Protein AF-A0A2H1WVT5-F1 (afdb_monomer_lite)

Organism: Spodoptera frugiperda (NCBI:txid7108)

InterPro domains:
  IPR001506 Peptidase M12A [PF01400] (143-194)
  IPR024079 Metallopeptidase, catalytic domain superfamily [G3DSA:3.40.390.10] (31-200)
  IPR035901 GIY-YIG endonuclease superfamily [SSF82771] (13-73)

Radius of gyration: 22.15 Å; chains: 1; bounding box: 51×45×61 Å

Secondary structure (DSSP, 8-state):
-PPPTT---GGGS-EEEEEEBTTS-EEEEEESS-HHHHHHHHHHHHHTT-TTT-HHHHHHHHSGGG--B-TTS-EEEEE--SHHHHHHHHHHHHTTS-B---S-SPPPPGGGHHHHHHHHHHHHHHHHTTS-----------------TTTTSSHHHHHHHHHHHTTPPPGGGSTTGGGT----GGGS-HHHHS-TTT----

Foldseek 3Di:
DDDDPPPDDQQQFWAWWWKDKPVQAIAIDGDLGGNVVVLVQLVVCLVVCPLPSDLSSVCDVPVDDPMDIPSVDIGGPDGDNDDVLRLVVSQLVPVQGRYSDDPPGDHDDCLCVVVSVVVNVVVVVVVPVVDDDDDDDDPDPDPDDDQDPVLRNDPVSVVVVVCVVVVHADPCQDPCNVVPDDDPLVPDDPVQNPDCRPHPDD

pLDDT: mean 72.36, std 19.48, range [29.72, 96.31]

Structure (mmCIF, N/CA/C/O backbone):
data_AF-A0A2H1WVT5-F1
#
_entry.id   AF-A0A2H1WVT5-F1
#
loop_
_atom_site.group_PDB
_atom_site.id
_atom_site.type_symbol
_atom_site.label_atom_id
_atom_site.label_alt_id
_atom_site.label_comp_id
_atom_site.label_asym_id
_atom_site.label_entity_id
_atom_site.label_seq_id
_atom_site.pdbx_PDB_ins_code
_atom_site.Cartn_x
_atom_site.Cartn_y
_atom_site.Cartn_z
_atom_site.occupancy
_atom_site.B_iso_or_equiv
_atom_site.auth_seq_id
_atom_site.auth_comp_id
_atom_site.auth_asym_id
_atom_site.auth_atom_id
_atom_site.pdbx_PDB_model_num
ATOM 1 N N . MET A 1 1 ? -6.386 -33.470 6.553 1.00 48.72 1 MET A N 1
ATOM 2 C CA . MET A 1 1 ? -5.226 -33.236 5.665 1.00 48.72 1 MET A CA 1
ATOM 3 C C . MET A 1 1 ? -4.281 -32.274 6.370 1.00 48.72 1 MET A C 1
ATOM 5 O O . MET A 1 1 ? -4.689 -31.153 6.646 1.00 48.72 1 MET A O 1
ATOM 9 N N . LEU A 1 2 ? -3.081 -32.720 6.746 1.00 45.28 2 LEU A N 1
ATOM 10 C CA . LEU A 1 2 ? -2.049 -31.861 7.341 1.00 45.28 2 LEU A CA 1
ATOM 11 C C . LEU A 1 2 ? -1.265 -31.193 6.203 1.00 45.28 2 LEU A C 1
ATOM 13 O O . LEU A 1 2 ? -0.844 -31.878 5.274 1.00 45.28 2 LEU A O 1
ATOM 17 N N . ARG A 1 3 ? -1.135 -29.862 6.242 1.00 42.38 3 ARG A N 1
ATOM 18 C CA . ARG A 1 3 ? -0.371 -29.091 5.246 1.00 42.38 3 ARG A CA 1
ATOM 19 C C . ARG A 1 3 ? 1.135 -29.310 5.418 1.00 42.38 3 ARG A C 1
ATOM 21 O O . ARG A 1 3 ? 1.587 -29.664 6.506 1.00 42.38 3 ARG A O 1
ATOM 28 N N . SER A 1 4 ? 1.895 -29.114 4.341 1.00 54.12 4 SER A N 1
ATOM 29 C CA . SER A 1 4 ? 3.341 -29.334 4.332 1.00 54.12 4 SER A CA 1
ATOM 30 C C . SER A 1 4 ? 4.043 -28.274 5.193 1.00 54.12 4 SER A C 1
ATOM 32 O O . SER A 1 4 ? 3.738 -27.092 5.047 1.00 54.12 4 SER A O 1
ATOM 34 N N . PRO A 1 5 ? 5.031 -28.626 6.038 1.00 51.06 5 PRO A N 1
ATOM 35 C CA . PRO A 1 5 ? 5.796 -27.666 6.849 1.00 51.06 5 PRO A CA 1
ATOM 36 C C . PRO A 1 5 ? 6.520 -26.557 6.060 1.00 51.06 5 PRO A C 1
ATOM 38 O O . PRO A 1 5 ? 7.028 -25.610 6.652 1.00 51.06 5 PRO A O 1
ATOM 41 N N . LYS A 1 6 ? 6.598 -26.677 4.727 1.00 50.75 6 LYS A N 1
ATOM 42 C CA . LYS A 1 6 ? 7.187 -25.678 3.818 1.00 50.75 6 LYS A CA 1
ATOM 43 C C . LYS A 1 6 ? 6.171 -24.664 3.272 1.00 50.75 6 LYS A C 1
ATOM 45 O O . LYS A 1 6 ? 6.580 -23.719 2.593 1.00 50.75 6 LYS A O 1
ATOM 50 N N . ASP A 1 7 ? 4.882 -24.819 3.572 1.00 50.38 7 ASP A N 1
ATOM 51 C CA . ASP A 1 7 ? 3.839 -23.875 3.167 1.00 50.38 7 ASP A CA 1
ATOM 52 C C . ASP A 1 7 ? 3.923 -22.614 4.038 1.00 50.38 7 ASP A C 1
ATOM 54 O O . ASP A 1 7 ? 3.353 -22.521 5.121 1.00 50.38 7 ASP A O 1
ATOM 58 N N . SER A 1 8 ? 4.688 -21.629 3.569 1.00 55.66 8 SER A N 1
ATOM 59 C CA . SER A 1 8 ? 4.805 -20.327 4.226 1.00 55.66 8 SER A CA 1
ATOM 60 C C . SER A 1 8 ? 3.497 -19.551 4.105 1.00 55.66 8 SER A C 1
ATOM 62 O O . SER A 1 8 ? 3.028 -19.269 2.999 1.00 55.66 8 SER A O 1
ATOM 64 N N . PHE A 1 9 ? 2.937 -19.148 5.243 1.00 67.81 9 PHE A N 1
ATOM 65 C CA . PHE A 1 9 ? 1.727 -18.339 5.279 1.00 67.81 9 PHE A CA 1
ATOM 66 C C . PHE A 1 9 ? 2.007 -16.947 4.685 1.00 67.81 9 PHE A C 1
ATOM 68 O O . PHE A 1 9 ? 2.972 -16.296 5.092 1.00 67.81 9 PHE A O 1
ATOM 75 N N . PRO A 1 10 ? 1.174 -16.434 3.757 1.00 76.06 10 PRO A N 1
ATOM 76 C CA . PRO A 1 10 ? 1.393 -15.126 3.127 1.00 76.06 10 PRO A CA 1
ATOM 77 C C . PRO A 1 10 ? 1.567 -13.970 4.123 1.00 76.06 10 PRO A C 1
ATOM 79 O O . PRO A 1 10 ? 2.298 -13.020 3.855 1.00 76.06 10 PRO A O 1
ATOM 82 N N . LEU A 1 11 ? 0.938 -14.072 5.298 1.00 84.88 11 LEU A N 1
ATOM 83 C CA . LEU A 1 11 ? 1.021 -13.072 6.363 1.00 84.88 11 LEU A CA 1
ATOM 84 C C . LEU A 1 11 ? 2.378 -13.042 7.082 1.00 84.88 11 LEU A C 1
ATOM 86 O O . LEU A 1 11 ? 2.710 -12.035 7.707 1.00 84.88 11 LEU A O 1
ATOM 90 N N . GLU A 1 12 ? 3.176 -14.105 6.980 1.00 90.06 12 GLU A N 1
ATOM 91 C CA . GLU A 1 12 ? 4.498 -14.242 7.607 1.00 90.06 12 GLU A CA 1
ATOM 92 C C . GLU A 1 12 ? 5.633 -13.686 6.736 1.00 90.06 12 GLU A C 1
ATOM 94 O O . GLU A 1 12 ? 6.813 -13.853 7.046 1.00 90.06 12 GLU A O 1
ATOM 99 N N . ARG A 1 13 ? 5.300 -12.997 5.640 1.00 90.06 13 ARG A N 1
ATOM 100 C CA . ARG A 1 13 ? 6.274 -12.396 4.726 1.00 90.06 13 ARG A CA 1
ATOM 101 C C . ARG A 1 13 ? 6.139 -10.870 4.668 1.00 90.06 13 ARG A C 1
ATOM 103 O O . ARG A 1 13 ? 5.058 -10.344 4.938 1.00 90.06 13 ARG A O 1
ATOM 110 N N . PRO A 1 14 ? 7.226 -10.152 4.329 1.00 93.19 14 PRO A N 1
ATOM 111 C CA . PRO A 1 14 ? 7.168 -8.745 3.941 1.00 93.19 14 PRO A CA 1
ATOM 112 C C . PRO A 1 14 ? 6.388 -8.536 2.661 1.00 93.19 14 PRO A C 1
ATOM 114 O O . PRO A 1 14 ? 6.324 -9.434 1.820 1.00 93.19 14 PRO A O 1
ATOM 117 N N . GLY A 1 15 ? 5.818 -7.345 2.499 1.00 93.38 15 GLY A N 1
ATOM 118 C CA . GLY A 1 15 ? 5.019 -7.054 1.322 1.00 93.38 15 GLY A CA 1
ATOM 119 C C . GLY A 1 15 ? 4.030 -5.914 1.472 1.00 93.38 15 GLY A C 1
ATOM 120 O O . GLY A 1 15 ? 4.109 -5.113 2.405 1.00 93.38 15 GLY A O 1
ATOM 121 N N . VAL A 1 16 ? 3.112 -5.874 0.510 1.00 93.50 16 VAL A N 1
ATOM 122 C CA . VAL A 1 16 ? 2.005 -4.922 0.399 1.00 93.50 16 VAL A CA 1
ATOM 123 C C . VAL A 1 16 ? 0.707 -5.649 0.724 1.00 93.50 16 VAL A C 1
ATOM 125 O O . VAL A 1 16 ? 0.467 -6.761 0.244 1.00 93.50 16 VAL A O 1
ATOM 128 N N . TYR A 1 17 ? -0.135 -5.023 1.533 1.00 95.44 17 TYR A N 1
ATOM 129 C CA . TYR A 1 17 ? -1.406 -5.573 1.980 1.00 95.44 17 TYR A CA 1
ATOM 130 C C . TYR A 1 17 ? -2.508 -4.515 1.931 1.00 95.44 17 TYR A C 1
ATOM 132 O O . TYR A 1 17 ? -2.245 -3.314 1.870 1.00 95.44 17 TYR A O 1
ATOM 140 N N . LYS A 1 18 ? -3.749 -4.990 1.957 1.00 95.62 18 LYS A N 1
ATOM 141 C CA . LYS A 1 18 ? -4.973 -4.199 1.902 1.00 95.62 18 LYS A CA 1
ATOM 142 C C . LYS A 1 18 ? -5.875 -4.551 3.072 1.00 95.62 18 LYS A C 1
ATOM 144 O O . LYS A 1 18 ? -6.027 -5.723 3.417 1.00 95.62 18 LYS A O 1
ATOM 149 N N . VAL A 1 19 ? -6.475 -3.527 3.663 1.00 95.69 19 VAL A N 1
ATOM 150 C CA . VAL A 1 19 ? -7.494 -3.650 4.704 1.00 95.69 19 VAL A CA 1
ATOM 151 C C . VAL A 1 19 ? -8.712 -2.858 4.260 1.00 95.69 19 VAL A C 1
ATOM 153 O O . VAL A 1 19 ? -8.614 -1.659 3.998 1.00 95.69 19 VAL A O 1
ATOM 156 N N . ASP A 1 20 ? -9.849 -3.535 4.161 1.00 94.62 20 ASP A N 1
ATOM 157 C CA . ASP A 1 20 ? -11.091 -2.924 3.711 1.00 94.62 20 ASP A CA 1
ATOM 158 C C . ASP A 1 20 ? -11.905 -2.358 4.870 1.00 94.62 20 ASP A C 1
ATOM 160 O O . ASP A 1 20 ? -11.876 -2.848 6.005 1.00 94.62 20 ASP A O 1
ATOM 164 N N . CYS A 1 21 ? -12.635 -1.295 4.549 1.00 92.75 21 CYS A N 1
ATOM 165 C CA . CYS A 1 21 ? -13.608 -0.669 5.416 1.00 92.75 21 CYS A CA 1
ATOM 166 C C . CYS A 1 21 ? -14.995 -0.753 4.771 1.00 92.75 21 CYS A C 1
ATOM 168 O O . CYS A 1 21 ? -15.160 -0.546 3.567 1.00 92.75 21 CYS A O 1
ATOM 170 N N . SER A 1 22 ? -16.011 -0.981 5.596 1.00 92.56 22 SER A N 1
ATOM 171 C CA . SER A 1 22 ? -17.425 -0.983 5.190 1.00 92.56 22 SER A CA 1
ATOM 172 C C . SER A 1 22 ? -17.909 0.329 4.553 1.00 92.56 22 SER A C 1
ATOM 174 O O . SER A 1 22 ? -18.895 0.320 3.824 1.00 92.56 22 SER A O 1
ATOM 176 N N . CYS A 1 23 ? -17.194 1.447 4.729 1.00 90.69 23 CYS A N 1
ATOM 177 C CA . CYS A 1 23 ? -17.492 2.710 4.039 1.00 90.69 23 CYS A CA 1
ATOM 178 C C . CYS A 1 23 ? -17.071 2.730 2.549 1.00 90.69 23 CYS A C 1
ATOM 180 O O . CYS A 1 23 ? -17.176 3.763 1.879 1.00 90.69 23 CYS A O 1
ATOM 182 N N . GLY A 1 24 ? -16.549 1.612 2.031 1.00 90.38 24 GLY A N 1
ATOM 183 C CA . GLY A 1 24 ? -16.088 1.462 0.649 1.00 90.38 24 GLY A CA 1
ATOM 184 C C . GLY A 1 24 ? -14.712 2.074 0.376 1.00 90.38 24 GLY A C 1
ATOM 185 O O . GLY A 1 24 ? -14.299 2.149 -0.781 1.00 90.38 24 GLY A O 1
ATOM 186 N N . LYS A 1 25 ? -14.008 2.539 1.416 1.00 92.69 25 LYS A N 1
ATOM 187 C CA . LYS A 1 25 ? -12.601 2.938 1.326 1.00 92.69 25 LYS A CA 1
ATOM 188 C C . LYS A 1 25 ? -11.691 1.790 1.777 1.00 92.69 25 LYS A C 1
ATOM 190 O O . LYS A 1 25 ? -12.087 0.962 2.593 1.00 92.69 25 LYS A O 1
ATOM 195 N N . SER A 1 26 ? -10.449 1.788 1.311 1.00 94.19 26 SER A N 1
ATOM 196 C CA . SER A 1 26 ? -9.441 0.792 1.688 1.00 94.19 26 SER A CA 1
ATOM 197 C C . SER A 1 26 ? -8.170 1.455 2.213 1.00 94.19 26 SER A C 1
ATOM 199 O O . SER A 1 26 ? -7.792 2.541 1.778 1.00 94.19 26 SER A O 1
ATOM 201 N N . TYR A 1 27 ? -7.483 0.785 3.131 1.00 95.38 27 TYR A N 1
ATOM 202 C CA . TYR A 1 27 ? -6.117 1.116 3.513 1.00 95.38 27 TYR A CA 1
ATOM 203 C C . TYR A 1 27 ? -5.163 0.179 2.793 1.00 95.38 27 TYR A C 1
ATOM 205 O O . TYR A 1 27 ? -5.332 -1.040 2.855 1.00 95.38 27 TYR A O 1
ATOM 213 N N . ILE A 1 28 ? -4.158 0.742 2.133 1.00 95.25 28 ILE A N 1
ATOM 214 C CA . ILE A 1 28 ? -3.104 -0.015 1.456 1.00 95.25 28 ILE A CA 1
ATOM 215 C C . ILE A 1 28 ? -1.795 0.281 2.168 1.00 95.25 28 ILE A C 1
ATOM 217 O O . ILE A 1 28 ? -1.390 1.431 2.228 1.00 95.25 28 ILE A O 1
ATOM 221 N N . GLY A 1 29 ? -1.131 -0.723 2.724 1.00 94.25 29 GLY A N 1
ATOM 222 C CA . GLY A 1 29 ? 0.113 -0.512 3.459 1.00 94.25 29 GLY A CA 1
ATOM 223 C C . GLY A 1 29 ? 1.216 -1.443 2.993 1.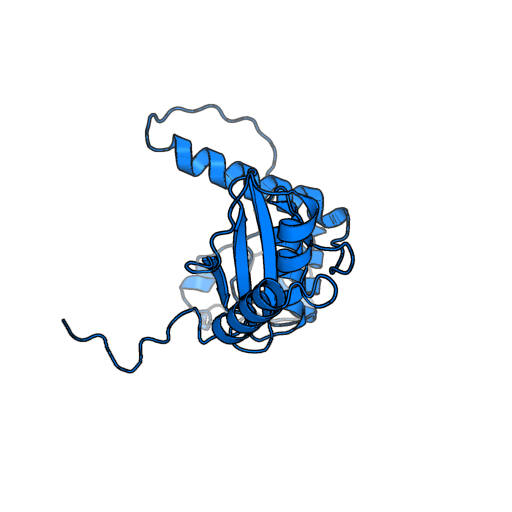00 94.25 29 GLY A C 1
ATOM 224 O O . GLY A 1 29 ? 0.954 -2.569 2.567 1.00 94.25 29 GLY A O 1
ATOM 225 N N . GLN A 1 30 ? 2.463 -1.011 3.149 1.00 94.44 30 GLN A N 1
ATOM 226 C CA . GLN A 1 30 ? 3.627 -1.885 3.045 1.00 94.44 30 GLN A CA 1
ATOM 227 C C . GLN A 1 30 ? 4.324 -2.150 4.381 1.00 94.44 30 GLN A C 1
ATOM 229 O O . GLN A 1 30 ? 4.220 -1.389 5.346 1.00 94.44 30 GLN A O 1
ATOM 234 N N . THR A 1 31 ? 5.062 -3.258 4.446 1.00 94.75 31 THR A N 1
ATOM 235 C CA . THR A 1 31 ? 5.933 -3.578 5.579 1.00 94.75 31 THR A CA 1
ATOM 236 C C . THR A 1 31 ? 7.184 -4.342 5.146 1.00 94.75 31 THR A C 1
ATOM 238 O O . THR A 1 31 ? 7.125 -5.243 4.310 1.00 94.75 31 THR A O 1
ATOM 241 N N . LYS A 1 32 ? 8.328 -3.996 5.758 1.00 93.94 32 LYS A N 1
ATOM 242 C CA . LYS A 1 32 ? 9.597 -4.747 5.665 1.00 93.94 32 LYS A CA 1
ATOM 243 C C . LYS A 1 32 ? 9.627 -5.972 6.595 1.00 93.94 32 LYS A C 1
ATOM 245 O O . LYS A 1 32 ? 10.403 -6.892 6.362 1.00 93.94 32 LYS A O 1
ATOM 250 N N . ARG A 1 33 ? 8.825 -5.967 7.666 1.00 93.69 33 ARG A N 1
ATOM 251 C CA . ARG A 1 33 ? 8.622 -7.124 8.562 1.00 93.69 33 ARG A CA 1
ATOM 252 C C . ARG A 1 33 ? 7.506 -7.995 7.994 1.00 93.69 33 ARG A C 1
ATOM 254 O O . ARG A 1 33 ? 7.186 -7.872 6.827 1.00 93.69 33 ARG A O 1
ATOM 261 N N . THR A 1 34 ? 6.879 -8.846 8.790 1.00 94.81 34 THR A N 1
ATOM 262 C CA . THR A 1 34 ? 5.712 -9.610 8.341 1.00 94.81 34 THR A CA 1
ATOM 263 C C . THR A 1 34 ? 4.456 -8.734 8.289 1.00 94.81 34 THR A C 1
ATOM 265 O O . THR A 1 34 ? 4.309 -7.795 9.084 1.00 94.81 34 THR A O 1
ATOM 268 N N . VAL A 1 35 ? 3.532 -9.040 7.372 1.00 94.44 35 VAL A N 1
ATOM 269 C CA . VAL A 1 35 ? 2.198 -8.411 7.341 1.00 94.44 35 VAL A CA 1
ATOM 270 C C . VAL A 1 35 ? 1.471 -8.644 8.667 1.00 94.44 35 VAL A C 1
ATOM 272 O O . VAL A 1 35 ? 0.942 -7.695 9.238 1.00 94.44 35 VAL A O 1
ATOM 275 N N . ALA A 1 36 ? 1.547 -9.852 9.236 1.00 94.25 36 ALA A N 1
ATOM 276 C CA . ALA A 1 36 ? 0.960 -10.175 10.540 1.00 94.25 36 ALA A CA 1
ATOM 277 C C . ALA A 1 36 ? 1.432 -9.235 11.666 1.00 94.25 36 ALA A C 1
ATOM 279 O O . ALA A 1 36 ? 0.625 -8.749 12.465 1.00 94.25 36 ALA A O 1
ATOM 280 N N . CYS A 1 37 ? 2.737 -8.940 11.717 1.00 94.88 37 CYS A N 1
ATOM 281 C CA . CYS A 1 37 ? 3.303 -8.020 12.702 1.00 94.88 37 CYS A CA 1
ATOM 282 C C . CYS A 1 37 ? 2.731 -6.609 12.524 1.00 94.88 37 CYS A C 1
ATOM 284 O O . CYS A 1 37 ? 2.289 -5.998 13.496 1.00 94.88 37 CYS A O 1
ATOM 286 N N . ARG A 1 38 ? 2.658 -6.118 11.280 1.00 96.12 38 ARG A N 1
ATOM 287 C CA . ARG A 1 38 ? 2.122 -4.783 10.989 1.00 96.12 38 ARG A CA 1
ATOM 288 C C . ARG A 1 38 ? 0.635 -4.666 11.333 1.00 96.12 38 ARG A C 1
ATOM 290 O O . ARG A 1 38 ? 0.216 -3.677 11.924 1.00 96.12 38 ARG A O 1
ATOM 297 N N . ILE A 1 39 ? -0.150 -5.701 11.051 1.00 96.00 39 ILE A N 1
ATOM 298 C CA . ILE A 1 39 ? -1.573 -5.764 11.411 1.00 96.00 39 ILE A CA 1
ATOM 299 C C . ILE A 1 39 ? -1.761 -5.766 12.929 1.00 96.00 39 ILE A C 1
ATOM 301 O O . ILE A 1 39 ? -2.605 -5.039 13.447 1.00 96.00 39 ILE A O 1
ATOM 305 N N . SER A 1 40 ? -0.920 -6.498 13.660 1.00 95.44 40 SER A N 1
ATOM 306 C CA . SER A 1 40 ? -0.938 -6.493 15.128 1.00 95.44 40 SER A CA 1
ATOM 307 C C . SER A 1 40 ? -0.669 -5.100 15.706 1.00 95.44 40 SER A C 1
ATOM 309 O O . SER A 1 40 ? -1.279 -4.713 16.702 1.00 95.44 40 SER A O 1
ATOM 311 N N . GLU A 1 41 ? 0.210 -4.317 15.080 1.00 96.00 41 GLU A N 1
ATOM 312 C CA . GLU A 1 41 ? 0.452 -2.922 15.465 1.00 96.00 41 GLU A CA 1
ATOM 313 C C . GLU A 1 41 ? -0.755 -2.029 15.207 1.00 96.00 41 GLU A C 1
ATOM 315 O O . GLU A 1 41 ? -1.104 -1.235 16.078 1.00 96.00 41 GLU A O 1
ATOM 320 N N . HIS A 1 42 ? -1.423 -2.186 14.062 1.00 95.69 42 HIS A N 1
ATOM 321 C CA . HIS A 1 42 ? -2.669 -1.475 13.787 1.00 95.69 42 HIS A CA 1
ATOM 322 C C . HIS A 1 42 ? -3.745 -1.822 14.818 1.00 95.69 42 HIS A C 1
ATOM 324 O O . HIS A 1 42 ? -4.348 -0.917 15.384 1.00 95.69 42 HIS A O 1
ATOM 330 N N . ILE A 1 43 ? -3.924 -3.105 15.151 1.00 94.69 43 ILE A N 1
ATOM 331 C CA . ILE A 1 43 ? -4.864 -3.543 16.195 1.00 94.69 43 ILE A CA 1
ATOM 332 C C . ILE A 1 43 ? -4.522 -2.900 17.546 1.00 94.69 43 ILE A C 1
ATOM 334 O O . ILE A 1 43 ? -5.415 -2.421 18.239 1.00 94.69 43 ILE A O 1
ATOM 338 N N . ARG A 1 44 ? -3.239 -2.862 17.931 1.00 96.31 44 ARG A N 1
ATOM 339 C CA . ARG A 1 44 ? -2.797 -2.201 19.172 1.00 96.31 44 ARG A CA 1
ATOM 340 C C . ARG A 1 44 ? -3.082 -0.699 19.152 1.00 96.31 44 ARG A C 1
ATOM 342 O O . ARG A 1 44 ? -3.564 -0.174 20.148 1.00 96.31 44 ARG A O 1
ATOM 349 N N . ALA A 1 45 ? -2.818 -0.022 18.035 1.00 95.31 45 ALA A N 1
ATOM 350 C CA . ALA A 1 45 ? -3.105 1.402 17.886 1.00 95.31 45 ALA A CA 1
ATOM 351 C C . ALA A 1 45 ? -4.608 1.691 17.995 1.00 95.31 45 ALA A C 1
ATOM 353 O O . ALA A 1 45 ? -4.991 2.615 18.700 1.00 95.31 45 ALA A O 1
ATOM 354 N N . VAL A 1 46 ? -5.458 0.862 17.378 1.00 93.25 46 VAL A N 1
ATOM 355 C CA . VAL A 1 46 ? -6.922 0.972 17.487 1.00 93.25 46 VAL A CA 1
ATOM 356 C C . VAL A 1 46 ? -7.380 0.767 18.930 1.00 93.25 46 VAL A C 1
ATOM 358 O O . VAL A 1 46 ? -8.119 1.591 19.450 1.00 93.25 46 VAL A O 1
ATOM 361 N N . LYS A 1 47 ? -6.898 -0.280 19.612 1.00 93.56 47 LYS A N 1
ATOM 362 C CA . LYS A 1 47 ? -7.246 -0.547 21.020 1.00 93.56 47 LYS A CA 1
ATOM 363 C C . LYS A 1 47 ? -6.858 0.593 21.963 1.00 93.56 47 LYS A C 1
ATOM 365 O O . LYS A 1 47 ? -7.556 0.833 22.940 1.00 93.56 47 LYS A O 1
ATOM 370 N N . ASN A 1 48 ? -5.757 1.276 21.666 1.00 95.00 48 ASN A N 1
ATOM 371 C CA . ASN A 1 48 ? -5.251 2.387 22.467 1.00 95.00 48 ASN A CA 1
ATOM 372 C C . ASN A 1 48 ? -5.756 3.759 21.988 1.00 95.00 48 ASN A C 1
ATOM 374 O O . ASN A 1 48 ? -5.298 4.770 22.512 1.00 95.00 48 ASN A O 1
ATOM 378 N N . ASN A 1 49 ? -6.643 3.813 20.985 1.00 91.94 49 ASN A N 1
ATOM 379 C CA . ASN A 1 49 ? -7.088 5.050 20.330 1.00 91.94 49 ASN A CA 1
ATOM 380 C C . ASN A 1 49 ? -5.924 5.950 19.855 1.00 91.94 49 ASN A C 1
ATOM 382 O O . ASN A 1 49 ? -6.014 7.176 19.856 1.00 91.94 49 ASN A O 1
ATOM 386 N N . ASP A 1 50 ? -4.810 5.346 19.434 1.00 92.94 50 ASP A N 1
ATOM 387 C CA . ASP A 1 50 ? -3.602 6.049 19.004 1.00 92.94 50 ASP A CA 1
ATOM 388 C C . ASP A 1 50 ? -3.699 6.420 17.516 1.00 92.94 50 ASP A C 1
ATOM 390 O O . ASP A 1 50 ? -3.146 5.757 16.626 1.00 92.94 50 ASP A O 1
ATOM 394 N N . ALA A 1 51 ? -4.431 7.506 17.257 1.00 91.69 51 ALA A N 1
ATOM 395 C CA . ALA A 1 51 ? -4.624 8.066 15.924 1.00 91.69 51 ALA A CA 1
ATOM 396 C C . ALA A 1 51 ? -3.313 8.488 15.260 1.00 91.69 51 ALA A C 1
ATOM 398 O O . ALA A 1 51 ? -3.289 8.594 14.044 1.00 91.69 51 ALA A O 1
ATOM 399 N N . GLN A 1 52 ? -2.229 8.715 16.008 1.00 90.88 52 GLN A N 1
ATOM 400 C CA . GLN A 1 52 ? -0.949 9.176 15.466 1.00 90.88 52 GLN A CA 1
ATOM 401 C C . GLN A 1 52 ? -0.113 8.017 14.919 1.00 90.88 52 GLN A C 1
ATOM 403 O O . GLN A 1 52 ? 0.513 8.150 13.866 1.00 90.88 52 GLN A O 1
ATOM 408 N N . LYS A 1 53 ? -0.184 6.825 15.519 1.00 91.25 53 LYS A N 1
ATOM 409 C CA . LYS A 1 53 ? 0.583 5.653 15.052 1.00 91.25 53 LYS A CA 1
ATOM 410 C C . LYS A 1 53 ? -0.031 4.894 13.878 1.00 91.25 53 LYS A C 1
ATOM 412 O O . LYS A 1 53 ? 0.652 4.079 13.254 1.00 91.25 53 LYS A O 1
ATOM 417 N N . SER A 1 54 ? -1.307 5.119 13.571 1.00 93.50 54 SER A N 1
ATOM 418 C CA . SER A 1 54 ? -1.999 4.349 12.541 1.00 93.50 54 SER A CA 1
ATOM 419 C C . SER A 1 54 ? -3.088 5.145 11.828 1.00 93.50 54 SER A C 1
ATOM 421 O O . SER A 1 54 ? -4.067 5.535 12.454 1.00 93.50 54 SER A O 1
ATOM 423 N N . ALA A 1 55 ? -3.016 5.206 10.494 1.00 94.00 55 ALA A N 1
ATOM 424 C CA . ALA A 1 55 ? -4.107 5.710 9.651 1.00 94.00 55 ALA A CA 1
ATOM 425 C C . ALA A 1 55 ? -5.421 4.931 9.863 1.00 94.00 55 ALA A C 1
ATOM 427 O O . ALA A 1 55 ? -6.495 5.513 9.829 1.00 94.00 55 ALA A O 1
ATOM 428 N N . ILE A 1 56 ? -5.339 3.624 10.160 1.00 94.12 56 ILE A N 1
ATOM 429 C CA . ILE A 1 56 ? -6.515 2.805 10.501 1.00 94.12 56 ILE A CA 1
ATOM 430 C C . ILE A 1 56 ? -7.191 3.289 11.793 1.00 94.12 56 ILE A C 1
ATOM 432 O O . ILE A 1 56 ? -8.390 3.536 11.789 1.00 94.12 56 ILE A O 1
ATOM 436 N N . ALA A 1 57 ? -6.434 3.461 12.883 1.00 93.31 57 ALA A N 1
ATOM 437 C CA . ALA A 1 57 ? -6.953 4.008 14.136 1.00 93.31 57 ALA A CA 1
ATOM 438 C C . ALA A 1 57 ? -7.540 5.412 13.956 1.00 93.31 57 ALA A C 1
ATOM 440 O O . ALA A 1 57 ? -8.643 5.667 14.422 1.00 93.31 57 ALA A O 1
ATOM 441 N N . GLN A 1 58 ? -6.844 6.285 13.226 1.00 93.25 58 GLN A N 1
ATOM 442 C CA . GLN A 1 58 ? -7.349 7.612 12.886 1.00 93.25 58 GLN A CA 1
ATOM 443 C C . GLN A 1 58 ? -8.693 7.541 12.146 1.00 93.25 58 GLN A C 1
ATOM 445 O O . GLN A 1 58 ? -9.647 8.190 12.559 1.00 93.25 58 GLN A O 1
ATOM 450 N N . HIS A 1 59 ? -8.796 6.703 11.110 1.00 92.81 59 HIS A N 1
ATOM 451 C CA . HIS A 1 59 ? -10.022 6.564 10.326 1.00 92.81 59 HIS A CA 1
ATOM 452 C C . HIS A 1 59 ? -11.221 6.118 11.174 1.00 92.81 59 HIS A C 1
ATOM 454 O O . HIS A 1 59 ? -12.295 6.702 11.046 1.00 92.81 59 HIS A O 1
ATOM 460 N N . ILE A 1 60 ? -11.027 5.136 12.064 1.00 90.62 60 ILE A N 1
ATOM 461 C CA . ILE A 1 60 ? -12.078 4.662 12.981 1.00 90.62 60 ILE A CA 1
ATOM 462 C C . ILE A 1 60 ? -12.548 5.794 13.901 1.00 90.62 60 ILE A C 1
ATOM 464 O O . ILE A 1 60 ? -13.748 5.961 14.107 1.00 90.62 60 ILE A O 1
ATOM 468 N N . LEU A 1 61 ? -11.610 6.572 14.446 1.00 89.81 61 LEU A N 1
ATOM 469 C CA . LEU A 1 61 ? -11.917 7.659 15.376 1.00 89.81 61 LEU A CA 1
ATOM 470 C C . LEU A 1 61 ? -12.646 8.825 14.691 1.00 89.81 61 LEU A C 1
ATOM 472 O O . LEU A 1 61 ? -13.543 9.412 15.287 1.00 89.81 61 LEU A O 1
ATOM 476 N N . GLU A 1 62 ? -12.289 9.146 13.447 1.00 87.75 62 GLU A N 1
ATOM 477 C CA . GLU A 1 62 ? -12.864 10.274 12.702 1.00 87.75 62 GLU A CA 1
ATOM 478 C C . GLU A 1 62 ? -14.238 9.970 12.096 1.00 87.75 62 GLU A C 1
ATOM 480 O O . GLU A 1 62 ? -15.110 10.836 12.081 1.00 87.75 62 GLU A O 1
ATOM 485 N N . ALA A 1 63 ? -14.456 8.761 11.573 1.00 78.12 63 ALA A N 1
ATOM 486 C CA . ALA A 1 63 ? -15.672 8.450 10.819 1.00 78.12 63 ALA A CA 1
ATOM 487 C C . ALA A 1 63 ? -16.840 7.910 11.681 1.00 78.12 63 ALA A C 1
ATOM 489 O O . ALA A 1 63 ? -17.895 7.566 11.143 1.00 78.12 63 ALA A O 1
ATOM 490 N N . GLY A 1 64 ? -16.690 7.896 13.012 1.00 70.69 64 GLY A N 1
ATOM 491 C CA . GLY A 1 64 ? -17.768 7.636 13.973 1.00 70.69 64 GLY A CA 1
ATOM 492 C C . GLY A 1 64 ? -18.305 6.196 13.985 1.00 70.69 64 GLY A C 1
ATOM 493 O O . GLY A 1 64 ? -17.751 5.287 13.373 1.00 70.69 64 GLY A O 1
ATOM 494 N N . SER A 1 65 ? -19.418 5.982 14.695 1.00 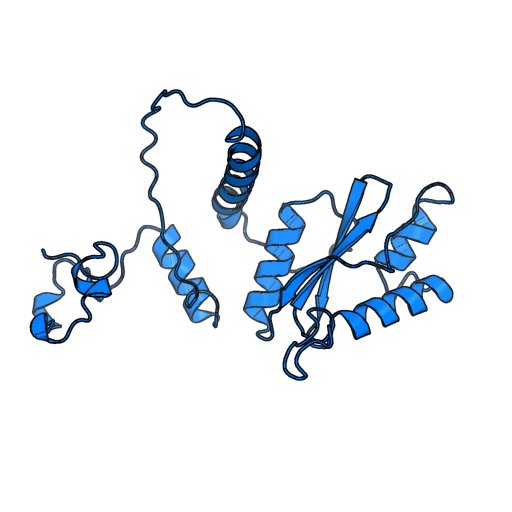67.75 65 SER A N 1
ATOM 495 C CA . SER A 1 65 ? -19.944 4.661 15.094 1.00 67.75 65 SER A CA 1
ATOM 496 C C . SER A 1 65 ? -20.484 3.769 13.968 1.00 67.75 65 SER A C 1
ATOM 498 O O . SER A 1 65 ? -20.931 2.661 14.254 1.00 67.75 65 SER A O 1
ATOM 500 N N . ASN A 1 66 ? -20.503 4.231 12.714 1.00 70.06 66 ASN A N 1
ATOM 501 C CA . ASN A 1 66 ? -21.308 3.603 11.660 1.00 70.06 66 ASN A CA 1
ATOM 502 C C . ASN A 1 66 ? -20.506 2.843 10.592 1.00 70.06 66 ASN A C 1
ATOM 504 O O . ASN A 1 66 ? -21.031 2.567 9.515 1.00 70.06 66 ASN A O 1
ATOM 508 N N . HIS A 1 67 ? -19.238 2.514 10.856 1.00 83.00 67 HIS A N 1
ATOM 509 C CA . HIS A 1 67 ? -18.453 1.664 9.963 1.00 83.00 67 HIS A CA 1
ATOM 510 C C . HIS A 1 67 ? -17.450 0.793 10.739 1.00 83.00 67 HIS A C 1
ATOM 512 O O . HIS A 1 67 ? -16.871 1.209 11.739 1.00 83.00 67 HIS A O 1
ATOM 518 N N . TRP A 1 68 ? -17.246 -0.437 10.267 1.00 85.00 68 TRP A N 1
ATOM 519 C CA . TRP A 1 68 ? -16.249 -1.388 10.765 1.00 85.00 68 TRP A CA 1
ATOM 520 C C . TRP A 1 68 ? -15.150 -1.639 9.725 1.00 85.00 68 TRP A C 1
ATOM 522 O O . TRP A 1 68 ? -15.374 -1.506 8.515 1.00 85.00 68 TRP A O 1
ATOM 532 N N . ILE A 1 69 ? -13.967 -2.019 10.218 1.00 90.25 69 ILE A N 1
ATOM 533 C CA . ILE A 1 69 ? -12.773 -2.351 9.430 1.00 90.25 69 ILE A CA 1
ATOM 534 C C . ILE A 1 69 ? -12.417 -3.827 9.640 1.00 90.25 69 ILE A C 1
ATOM 536 O O . ILE A 1 69 ? -12.362 -4.309 10.774 1.00 90.25 69 ILE A O 1
ATOM 540 N N . GLU A 1 70 ? -12.116 -4.545 8.559 1.00 86.50 70 GLU A N 1
ATOM 541 C CA . GLU A 1 70 ? -11.825 -5.986 8.575 1.00 86.50 70 GLU A CA 1
ATOM 542 C C . GLU A 1 70 ? -10.363 -6.304 8.947 1.00 86.50 70 GLU A C 1
ATOM 544 O O . GLU A 1 70 ? -9.610 -6.923 8.198 1.00 86.50 70 GLU A O 1
ATOM 549 N N . LEU A 1 71 ? -9.935 -5.904 10.150 1.00 88.25 71 LEU A N 1
ATOM 550 C CA . LEU A 1 71 ? -8.561 -6.137 10.632 1.00 88.25 71 LEU A CA 1
ATOM 551 C C . LEU A 1 71 ? -8.195 -7.619 10.830 1.00 88.25 71 LEU A C 1
ATOM 553 O O . LEU A 1 71 ? -7.013 -7.951 10.901 1.00 88.25 71 LEU A O 1
ATOM 557 N N . HIS A 1 72 ? -9.189 -8.500 10.947 1.00 83.56 72 HIS A N 1
ATOM 558 C CA . HIS A 1 72 ? -8.988 -9.932 11.176 1.00 83.56 72 HIS A CA 1
ATOM 559 C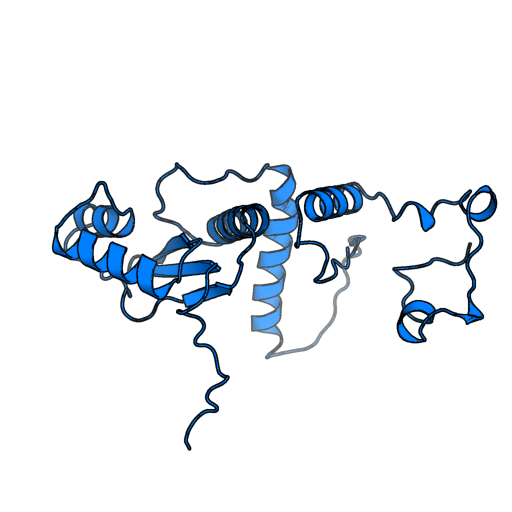 C . HIS A 1 72 ? -8.684 -10.712 9.889 1.00 83.56 72 HIS A C 1
ATOM 561 O O . HIS A 1 72 ? -8.187 -11.833 9.974 1.00 83.56 72 HIS A O 1
ATOM 567 N N . ASN A 1 73 ? -8.949 -10.131 8.714 1.00 86.38 73 ASN A N 1
ATOM 568 C CA . ASN A 1 73 ? -8.714 -10.780 7.426 1.00 86.38 73 ASN A CA 1
ATOM 569 C C . ASN A 1 73 ? -8.068 -9.823 6.402 1.00 86.38 73 ASN A C 1
ATOM 571 O O . ASN A 1 73 ? -8.683 -9.463 5.397 1.00 86.38 73 ASN A O 1
ATOM 575 N N . PRO A 1 74 ? -6.823 -9.380 6.647 1.00 91.44 74 PRO A N 1
ATOM 576 C CA . PRO A 1 74 ? -6.104 -8.528 5.709 1.00 91.44 74 PRO A CA 1
ATOM 577 C C . PRO A 1 74 ? -5.783 -9.283 4.412 1.00 91.44 74 PRO A C 1
ATOM 579 O O . PRO A 1 74 ? -5.317 -10.423 4.426 1.00 91.44 74 PRO A O 1
ATOM 582 N N . GLN A 1 75 ? -5.956 -8.612 3.276 1.00 93.06 75 GLN A N 1
ATOM 583 C CA . GLN A 1 75 ? -5.625 -9.160 1.962 1.00 93.06 75 GLN A CA 1
ATOM 584 C C . GLN A 1 75 ? -4.147 -8.903 1.658 1.00 93.06 75 GLN A C 1
ATOM 586 O O . GLN A 1 75 ? -3.717 -7.754 1.557 1.00 93.06 75 GLN A O 1
ATOM 591 N N . VAL A 1 76 ? -3.348 -9.957 1.482 1.00 92.75 76 VAL A N 1
ATOM 592 C CA . VAL A 1 76 ? -1.960 -9.818 1.011 1.00 92.75 76 VAL A CA 1
ATOM 593 C C . VAL A 1 76 ? -1.980 -9.603 -0.501 1.00 92.75 76 VAL A C 1
ATOM 595 O O . VAL A 1 76 ? -2.342 -10.508 -1.246 1.00 92.75 76 VAL A O 1
ATOM 598 N N . ILE A 1 77 ? -1.590 -8.409 -0.956 1.00 90.00 77 ILE A N 1
ATOM 599 C CA . ILE A 1 77 ? -1.560 -8.070 -2.387 1.00 90.00 77 ILE A CA 1
ATOM 600 C C . ILE A 1 77 ? -0.301 -8.631 -3.052 1.00 90.00 77 ILE A C 1
ATOM 602 O O . ILE A 1 77 ? -0.340 -9.120 -4.180 1.00 90.00 77 ILE A O 1
ATOM 606 N N . SER A 1 78 ? 0.841 -8.519 -2.375 1.00 86.25 78 SER A N 1
ATOM 607 C CA . SER A 1 78 ? 2.118 -9.022 -2.877 1.00 86.25 78 SER A CA 1
ATOM 608 C C . SER A 1 78 ? 3.073 -9.256 -1.725 1.00 86.25 78 SER A C 1
ATOM 610 O O . SER A 1 78 ? 3.207 -8.390 -0.863 1.00 86.25 78 SER A O 1
ATOM 612 N N . THR A 1 79 ? 3.790 -10.374 -1.737 1.00 88.44 79 THR A N 1
ATOM 613 C CA . THR A 1 79 ? 4.956 -10.556 -0.869 1.00 88.44 79 THR A CA 1
ATOM 614 C C . THR A 1 79 ? 6.176 -9.957 -1.564 1.00 88.44 79 THR A C 1
ATOM 616 O O . THR A 1 79 ? 6.510 -10.400 -2.656 1.00 88.44 79 THR A O 1
ATOM 619 N N . GLU A 1 80 ? 6.819 -8.955 -0.964 1.00 84.00 80 GLU A N 1
ATOM 620 C CA . GLU A 1 80 ? 7.944 -8.223 -1.562 1.00 84.00 80 GLU A CA 1
ATOM 621 C C . GLU A 1 80 ? 8.961 -7.813 -0.489 1.00 84.00 80 GLU A C 1
ATOM 623 O O . GLU A 1 80 ? 8.647 -7.078 0.454 1.00 84.00 80 GLU A O 1
ATOM 628 N N . ARG A 1 81 ? 10.203 -8.280 -0.624 1.00 84.62 81 ARG A N 1
ATOM 629 C CA . ARG A 1 81 ? 11.279 -8.030 0.347 1.00 84.62 81 ARG A CA 1
ATOM 630 C C . ARG A 1 81 ? 12.102 -6.802 -0.024 1.00 84.62 81 ARG A C 1
ATOM 632 O O . ARG A 1 81 ? 12.568 -6.096 0.878 1.00 84.62 81 ARG A O 1
ATOM 639 N N . HIS A 1 82 ? 12.219 -6.492 -1.309 1.00 79.19 82 HIS A N 1
ATOM 640 C CA . HIS A 1 82 ? 13.011 -5.374 -1.797 1.00 79.19 82 HIS A CA 1
ATOM 641 C C . HIS A 1 82 ? 12.285 -4.047 -1.559 1.00 79.19 82 HIS A C 1
ATOM 643 O O . HIS A 1 82 ? 11.072 -3.933 -1.707 1.00 79.19 82 HIS A O 1
ATOM 649 N N . TYR A 1 83 ? 13.028 -3.033 -1.111 1.00 79.75 83 TYR A N 1
ATOM 650 C CA . TYR A 1 83 ? 12.445 -1.774 -0.637 1.00 79.75 83 TYR A CA 1
ATOM 651 C C . TYR A 1 83 ? 11.744 -0.987 -1.746 1.00 79.75 83 TYR A C 1
ATOM 653 O O . TYR A 1 83 ? 10.569 -0.658 -1.606 1.00 79.75 83 TYR A O 1
ATOM 661 N N . ILE A 1 84 ? 12.447 -0.724 -2.848 1.00 79.50 84 ILE A N 1
ATOM 662 C CA . ILE A 1 84 ? 11.920 0.088 -3.947 1.00 79.50 84 ILE A CA 1
ATOM 663 C C . ILE A 1 84 ? 10.741 -0.592 -4.653 1.00 79.50 84 ILE A C 1
ATOM 665 O O . ILE A 1 84 ? 9.702 0.057 -4.777 1.00 79.50 84 ILE A O 1
ATOM 669 N N . PRO A 1 85 ? 10.816 -1.880 -5.043 1.00 78.38 85 PRO A N 1
ATOM 670 C CA . PRO A 1 85 ? 9.676 -2.552 -5.664 1.00 78.38 85 PRO A CA 1
ATOM 671 C C . PRO A 1 85 ? 8.442 -2.537 -4.763 1.00 78.38 85 PRO A C 1
ATOM 673 O O . PRO A 1 85 ? 7.331 -2.297 -5.232 1.00 78.38 85 PRO A O 1
ATOM 676 N N . ARG A 1 86 ? 8.631 -2.691 -3.444 1.00 86.19 86 ARG A N 1
ATOM 677 C CA . ARG A 1 86 ? 7.541 -2.614 -2.468 1.00 86.19 86 ARG A CA 1
ATOM 678 C C . ARG A 1 86 ? 6.901 -1.225 -2.400 1.00 86.19 86 ARG A C 1
ATOM 680 O O . ARG A 1 86 ? 5.677 -1.156 -2.347 1.00 86.19 86 ARG A O 1
ATOM 687 N N . LEU A 1 87 ? 7.694 -0.148 -2.428 1.00 83.88 87 LEU A N 1
ATOM 688 C CA . LEU A 1 87 ? 7.181 1.230 -2.468 1.00 83.88 87 LEU A CA 1
ATOM 689 C C . LEU A 1 87 ? 6.383 1.505 -3.744 1.00 83.88 87 LEU A C 1
ATOM 691 O O . LEU A 1 87 ? 5.270 2.019 -3.684 1.00 83.88 87 LEU A O 1
ATOM 695 N N . VAL A 1 88 ? 6.938 1.134 -4.901 1.00 79.75 88 VAL A N 1
ATOM 696 C CA . VAL A 1 88 ? 6.273 1.332 -6.196 1.00 79.75 88 VAL A CA 1
ATOM 697 C C . VAL A 1 88 ? 4.974 0.528 -6.248 1.00 79.75 88 VAL A C 1
ATOM 699 O O . VAL A 1 88 ? 3.941 1.052 -6.655 1.00 79.75 88 VAL A O 1
ATOM 702 N N . ARG A 1 89 ? 4.990 -0.725 -5.777 1.00 84.06 89 ARG A N 1
ATOM 703 C CA . ARG A 1 89 ? 3.805 -1.589 -5.712 1.00 84.06 89 ARG A CA 1
ATOM 704 C C . ARG A 1 89 ? 2.724 -1.007 -4.804 1.00 84.06 89 ARG A C 1
ATOM 706 O O . ARG A 1 89 ? 1.570 -0.987 -5.211 1.00 84.06 89 ARG A O 1
ATOM 713 N N . GLU A 1 90 ? 3.075 -0.528 -3.612 1.00 89.56 90 GLU A N 1
ATOM 714 C CA . GLU A 1 90 ? 2.134 0.147 -2.708 1.00 89.56 90 GLU A CA 1
ATOM 715 C C . GLU A 1 90 ? 1.495 1.357 -3.389 1.00 89.56 90 GLU A C 1
ATOM 717 O O . GLU A 1 90 ? 0.270 1.465 -3.419 1.00 89.56 90 GLU A O 1
ATOM 722 N N . ALA A 1 91 ? 2.307 2.217 -4.004 1.00 86.62 91 ALA A N 1
ATOM 723 C CA . ALA A 1 91 ? 1.816 3.409 -4.677 1.00 86.62 91 ALA A CA 1
ATOM 724 C C . ALA A 1 91 ? 0.899 3.066 -5.864 1.00 86.62 91 ALA A C 1
ATOM 726 O O . ALA A 1 91 ? -0.160 3.671 -6.019 1.00 86.62 91 ALA A O 1
ATOM 727 N N . ILE A 1 92 ? 1.238 2.040 -6.656 1.00 82.38 92 ILE A N 1
ATOM 728 C CA . ILE A 1 92 ? 0.376 1.548 -7.741 1.00 82.38 92 ILE A CA 1
ATOM 729 C C . ILE A 1 92 ? -0.951 1.043 -7.174 1.00 82.38 92 ILE A C 1
ATOM 731 O O . ILE A 1 92 ? -2.005 1.341 -7.726 1.00 82.38 92 ILE A O 1
ATOM 735 N N . GLU A 1 93 ? -0.940 0.284 -6.082 1.00 86.88 93 GLU A N 1
ATOM 736 C CA . GLU A 1 93 ? -2.173 -0.228 -5.481 1.00 86.88 93 GLU A CA 1
ATOM 737 C C . GLU A 1 93 ? -3.030 0.892 -4.884 1.00 86.88 93 GLU A C 1
ATOM 739 O O . GLU A 1 93 ? -4.243 0.873 -5.068 1.00 86.88 93 GLU A O 1
ATOM 744 N N . ILE A 1 94 ? -2.426 1.917 -4.278 1.00 89.56 94 ILE A N 1
ATOM 745 C CA . ILE A 1 94 ? -3.136 3.110 -3.795 1.00 89.56 94 ILE A CA 1
ATOM 746 C C . ILE A 1 94 ? -3.947 3.772 -4.920 1.00 89.56 94 ILE A C 1
ATOM 748 O O . ILE A 1 94 ? -5.103 4.125 -4.701 1.00 89.56 94 ILE A O 1
ATOM 752 N N . THR A 1 95 ? -3.401 3.869 -6.138 1.00 83.56 95 THR A N 1
ATOM 753 C CA . THR A 1 95 ? -4.122 4.481 -7.277 1.00 83.56 95 THR A CA 1
ATOM 754 C C . THR A 1 95 ? -5.353 3.698 -7.744 1.00 83.56 95 THR A C 1
ATOM 756 O O . THR A 1 95 ? -6.181 4.238 -8.476 1.00 83.56 95 THR A O 1
ATOM 759 N N . LYS A 1 96 ? -5.494 2.427 -7.349 1.00 83.19 96 LYS A N 1
ATOM 760 C CA . LYS A 1 96 ? -6.582 1.547 -7.807 1.00 83.19 96 LYS A CA 1
ATOM 761 C C . LYS A 1 96 ? -7.831 1.615 -6.935 1.00 83.19 96 LYS A C 1
ATOM 763 O O . LYS A 1 96 ? -8.877 1.128 -7.361 1.00 83.19 96 LYS A O 1
ATOM 768 N N . TYR A 1 97 ? -7.740 2.164 -5.725 1.00 88.25 97 TYR A N 1
ATOM 769 C CA . TYR A 1 97 ? -8.829 2.141 -4.749 1.00 88.25 97 TYR A CA 1
ATOM 770 C C . TYR A 1 97 ? -9.151 3.542 -4.238 1.00 88.25 97 TYR A C 1
ATOM 772 O O . TYR A 1 97 ? -8.324 4.449 -4.248 1.00 88.25 97 TYR A O 1
ATOM 780 N N . LYS A 1 98 ? -10.365 3.705 -3.712 1.00 91.25 98 LYS A N 1
ATOM 781 C CA . LYS A 1 98 ? -10.691 4.850 -2.865 1.00 91.25 98 LYS A CA 1
ATOM 782 C C . LYS A 1 98 ? -9.995 4.639 -1.520 1.00 91.25 98 LYS A C 1
ATOM 784 O O . LYS A 1 98 ? -10.369 3.732 -0.783 1.00 91.25 98 LYS A O 1
ATOM 789 N N . ILE A 1 99 ? -8.978 5.435 -1.208 1.00 92.94 99 ILE A N 1
ATOM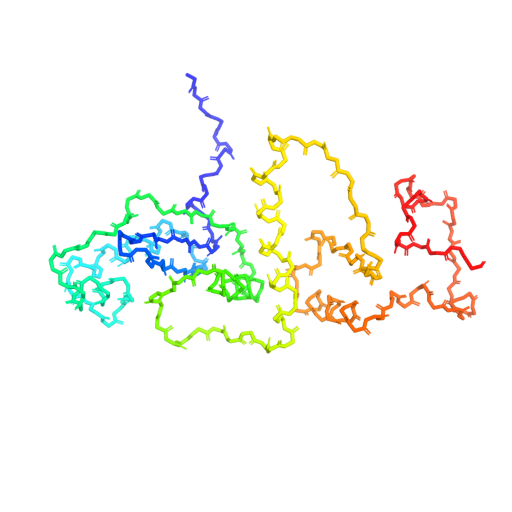 790 C CA . ILE A 1 99 ? -8.139 5.210 -0.023 1.00 92.94 99 ILE A CA 1
ATOM 791 C C . ILE A 1 99 ? -8.491 6.103 1.173 1.00 92.94 99 ILE A C 1
ATOM 793 O O . ILE A 1 99 ? -9.166 7.124 1.036 1.00 92.94 99 ILE A O 1
ATOM 797 N N . PHE A 1 100 ? -8.022 5.701 2.356 1.00 92.56 100 PHE A N 1
ATOM 798 C CA . PHE A 1 100 ? -7.970 6.530 3.573 1.00 92.56 100 PHE A CA 1
ATOM 799 C C . PHE A 1 100 ? -6.569 6.551 4.211 1.00 92.56 100 PHE A C 1
ATOM 801 O O . PHE A 1 100 ? -6.407 6.801 5.405 1.00 92.56 100 PHE A O 1
ATOM 808 N N . ASN A 1 101 ? -5.537 6.257 3.418 1.00 91.81 101 ASN A N 1
ATOM 809 C CA . ASN A 1 101 ? -4.150 6.459 3.818 1.00 91.81 101 ASN A CA 1
ATOM 810 C C . ASN A 1 101 ? -3.882 7.934 4.153 1.00 91.81 101 ASN A C 1
ATOM 812 O O . ASN A 1 101 ? -4.533 8.825 3.613 1.00 91.81 101 ASN A O 1
ATOM 816 N N . ARG A 1 102 ? -2.868 8.183 4.987 1.00 87.19 102 ARG A N 1
ATOM 817 C CA . ARG A 1 102 ? -2.282 9.524 5.121 1.00 87.19 102 ARG A CA 1
ATOM 818 C C . ARG A 1 102 ? -1.473 9.873 3.872 1.00 87.19 102 ARG A C 1
ATOM 820 O O . ARG A 1 102 ? -0.994 8.966 3.191 1.00 87.19 102 ARG A O 1
ATOM 827 N N . GLU A 1 103 ? -1.287 11.165 3.609 1.00 67.94 103 GLU A N 1
ATOM 828 C CA . GLU A 1 103 ? -0.606 11.663 2.401 1.00 67.94 103 GLU A CA 1
ATOM 829 C C . GLU A 1 103 ? 0.924 11.453 2.380 1.00 67.94 103 GLU A C 1
ATOM 831 O O . GLU A 1 103 ? 1.582 11.810 1.409 1.00 67.94 103 GLU A O 1
ATOM 836 N N . ASP A 1 104 ? 1.499 10.789 3.384 1.00 60.50 104 ASP A N 1
ATOM 837 C CA . ASP A 1 104 ? 2.952 10.597 3.541 1.00 60.50 104 ASP A CA 1
ATOM 838 C C . ASP A 1 104 ? 3.553 9.483 2.643 1.00 60.50 104 ASP A C 1
ATOM 840 O O . ASP A 1 104 ? 4.645 8.973 2.902 1.00 60.50 104 ASP A O 1
ATOM 844 N N . GLY A 1 105 ? 2.820 9.030 1.621 1.00 69.94 105 GLY A N 1
ATOM 845 C CA . GLY A 1 105 ? 3.200 7.905 0.760 1.00 69.94 105 GLY A CA 1
ATOM 846 C C . GLY A 1 105 ? 4.121 8.279 -0.407 1.00 69.94 105 GLY A C 1
ATOM 847 O O . GLY A 1 105 ? 4.237 9.439 -0.800 1.00 69.94 105 GLY A O 1
ATOM 848 N N . PHE A 1 106 ? 4.751 7.271 -1.020 1.00 77.56 106 PHE A N 1
ATOM 849 C CA . PHE A 1 106 ? 5.492 7.462 -2.270 1.00 77.56 106 PHE A CA 1
ATOM 850 C C . PHE A 1 106 ? 4.538 7.891 -3.393 1.00 77.56 106 PHE A C 1
ATOM 852 O O . PHE A 1 106 ? 3.570 7.192 -3.696 1.00 77.56 106 PHE A O 1
ATOM 859 N N . GLN A 1 107 ? 4.819 9.029 -4.027 1.00 76.06 107 GLN A N 1
ATOM 860 C CA . GLN A 1 107 ? 3.991 9.561 -5.105 1.00 76.06 107 GLN A CA 1
ATOM 861 C C . GLN A 1 107 ? 4.496 9.065 -6.460 1.00 76.06 107 GLN A C 1
ATOM 863 O O . GLN A 1 107 ? 5.631 9.331 -6.858 1.00 76.06 107 GLN A O 1
ATOM 868 N N . LEU A 1 108 ? 3.638 8.356 -7.194 1.00 70.69 108 LEU A N 1
ATOM 869 C CA . LEU A 1 108 ? 3.932 7.999 -8.578 1.00 70.69 108 LEU A CA 1
ATOM 870 C C . LEU A 1 108 ? 3.914 9.250 -9.456 1.00 70.69 108 LEU A C 1
ATOM 872 O O . LEU A 1 108 ? 2.998 10.069 -9.383 1.00 70.69 108 LEU A O 1
ATOM 876 N N . SER A 1 109 ? 4.901 9.362 -10.345 1.00 71.31 109 SER A N 1
ATOM 877 C CA . SER A 1 109 ? 4.865 10.353 -11.423 1.00 71.31 109 SER A CA 1
ATOM 878 C C . SER A 1 109 ? 3.607 10.169 -12.278 1.00 71.31 109 SER A C 1
ATOM 880 O O . SER A 1 109 ? 3.192 9.042 -12.552 1.00 71.31 109 SER A O 1
ATOM 882 N N . ARG A 1 110 ? 3.042 11.271 -12.788 1.00 68.75 110 ARG A N 1
ATOM 883 C CA . ARG A 1 110 ? 1.886 11.239 -13.705 1.00 68.75 110 ARG A CA 1
ATOM 884 C C . ARG A 1 110 ? 2.152 10.419 -14.971 1.00 68.75 110 ARG A C 1
ATOM 886 O O . ARG A 1 110 ? 1.202 9.956 -15.595 1.00 68.75 110 ARG A O 1
ATOM 893 N N . ALA A 1 111 ? 3.422 10.199 -15.323 1.00 64.19 111 ALA A N 1
ATOM 894 C CA . ALA A 1 111 ? 3.829 9.317 -16.416 1.00 64.19 111 ALA A CA 1
ATOM 895 C C . ALA A 1 111 ? 3.315 7.872 -16.253 1.00 64.19 111 ALA A C 1
ATOM 897 O O . ALA A 1 111 ? 3.154 7.166 -17.243 1.00 64.19 111 ALA A O 1
ATOM 898 N N . TRP A 1 112 ? 3.001 7.438 -15.027 1.00 64.06 112 TRP A N 1
ATOM 899 C CA . TRP A 1 112 ? 2.417 6.122 -14.757 1.00 64.06 112 TRP A CA 1
ATOM 900 C C . TRP A 1 112 ? 0.911 6.043 -15.029 1.00 64.06 112 TRP A C 1
ATOM 902 O O . TRP A 1 112 ? 0.378 4.936 -15.110 1.00 64.06 112 TRP A O 1
ATOM 912 N N . ASN A 1 113 ? 0.211 7.173 -15.190 1.00 69.12 113 ASN A N 1
ATOM 913 C CA . ASN A 1 113 ? -1.248 7.192 -15.342 1.00 69.12 113 ASN A CA 1
ATOM 914 C C . ASN A 1 113 ? -1.749 6.297 -16.493 1.00 69.12 113 ASN A C 1
ATOM 916 O O . ASN A 1 113 ? -2.663 5.509 -16.241 1.00 69.12 113 ASN A O 1
ATOM 920 N N . PRO A 1 114 ? -1.156 6.325 -17.708 1.00 61.62 114 PRO A N 1
ATOM 921 C CA . PRO A 1 114 ? -1.594 5.450 -18.798 1.00 61.62 114 PRO A CA 1
ATOM 922 C C . PRO A 1 114 ? -1.439 3.962 -18.451 1.00 61.62 114 PRO A C 1
ATOM 924 O O . PRO A 1 114 ? -2.347 3.165 -18.679 1.00 61.62 114 PRO A O 1
ATOM 927 N N . VAL A 1 115 ? -0.320 3.584 -17.822 1.00 59.84 115 VAL A N 1
ATOM 928 C CA . VAL A 1 115 ? -0.028 2.195 -17.424 1.00 59.84 115 VAL A CA 1
ATOM 929 C C . VAL A 1 115 ? -1.012 1.705 -16.358 1.00 59.84 115 VAL A C 1
ATOM 931 O O . VAL A 1 115 ? -1.528 0.587 -16.438 1.00 59.84 115 VAL A O 1
ATOM 934 N N . VAL A 1 116 ? -1.314 2.549 -15.370 1.00 63.81 116 VAL A N 1
ATOM 935 C CA . VAL A 1 116 ? -2.277 2.239 -14.304 1.00 63.81 116 VAL A CA 1
ATOM 936 C C . VAL A 1 116 ? -3.690 2.074 -14.874 1.00 63.81 116 VAL A C 1
ATOM 938 O O . VAL A 1 116 ? -4.380 1.114 -14.525 1.00 63.81 116 VAL A O 1
ATOM 941 N N . GLN A 1 117 ? -4.110 2.957 -15.786 1.00 65.69 117 GLN A N 1
ATOM 942 C CA . GLN A 1 117 ? -5.423 2.893 -16.437 1.00 65.69 117 GLN A CA 1
ATOM 943 C C . GLN A 1 117 ? -5.604 1.603 -17.250 1.00 65.69 117 GLN A C 1
ATOM 945 O O . GLN A 1 117 ? -6.640 0.947 -17.131 1.00 65.69 117 GLN A O 1
ATOM 950 N N . LEU A 1 118 ? -4.574 1.174 -17.988 1.00 61.34 118 LEU A N 1
ATOM 951 C CA . LEU A 1 118 ? -4.580 -0.091 -18.736 1.00 61.34 118 LEU A CA 1
ATOM 952 C C . LEU A 1 118 ? -4.701 -1.329 -17.831 1.00 61.34 118 LEU A C 1
ATOM 954 O O . LEU A 1 118 ? -5.299 -2.337 -18.209 1.00 61.34 118 LEU A O 1
ATOM 958 N N . CYS A 1 119 ? -4.156 -1.275 -16.614 1.00 55.16 119 CYS A N 1
ATOM 959 C CA . CYS A 1 119 ? -4.293 -2.373 -15.655 1.00 55.16 119 CYS A CA 1
ATOM 960 C C . CYS A 1 119 ? -5.721 -2.495 -15.097 1.00 55.16 119 CYS A C 1
ATOM 962 O O . CYS A 1 119 ? -6.135 -3.591 -14.712 1.00 55.16 119 CYS A O 1
ATOM 964 N N . ASN A 1 120 ? -6.471 -1.391 -15.048 1.00 55.25 120 ASN A N 1
ATOM 965 C CA . ASN A 1 120 ? -7.843 -1.376 -14.542 1.00 55.25 120 ASN A CA 1
ATOM 966 C C . ASN A 1 120 ? -8.843 -1.906 -15.583 1.00 55.25 120 ASN A C 1
ATOM 968 O O . ASN A 1 120 ? -9.720 -2.690 -15.223 1.00 55.25 120 ASN A O 1
ATOM 972 N N . THR A 1 121 ? -8.663 -1.585 -16.869 1.00 50.59 121 THR A N 1
ATOM 973 C CA . THR A 1 121 ? -9.531 -2.064 -17.966 1.00 50.59 121 THR A CA 1
ATOM 974 C C . THR A 1 121 ? -9.421 -3.573 -18.222 1.00 50.59 121 THR A C 1
ATOM 976 O O . THR A 1 121 ? -10.403 -4.219 -18.583 1.00 50.59 121 THR A O 1
ATOM 979 N N . ARG A 1 122 ? -8.262 -4.193 -17.951 1.00 45.84 122 ARG A N 1
ATOM 980 C CA . ARG A 1 122 ? -8.102 -5.662 -18.032 1.00 45.84 122 ARG A CA 1
ATOM 981 C C . ARG A 1 122 ? -8.884 -6.429 -16.956 1.00 45.84 122 ARG A C 1
ATOM 983 O O . ARG A 1 122 ? -9.201 -7.599 -17.158 1.00 45.84 122 ARG A O 1
ATOM 990 N N . LYS A 1 123 ? -9.196 -5.808 -15.809 1.00 45.06 123 LYS A N 1
ATOM 991 C CA . LYS A 1 123 ? -9.988 -6.450 -14.740 1.00 45.06 123 LYS A CA 1
ATOM 992 C C . LYS A 1 123 ? -11.484 -6.471 -15.057 1.00 45.06 123 LYS A C 1
ATOM 994 O O . LYS A 1 123 ? -12.152 -7.426 -14.674 1.00 45.06 123 LYS A O 1
ATOM 999 N N . THR A 1 124 ? -11.998 -5.452 -15.747 1.00 39.31 124 THR A N 1
ATOM 1000 C CA . THR A 1 124 ? -13.391 -5.416 -16.218 1.00 39.31 124 THR A CA 1
ATOM 1001 C C . THR A 1 124 ? -13.621 -6.423 -17.343 1.00 39.31 124 THR A C 1
ATOM 1003 O O . THR A 1 124 ? -14.565 -7.199 -17.250 1.00 39.31 124 THR A O 1
ATOM 1006 N N . ALA A 1 125 ? -12.686 -6.541 -18.295 1.00 41.84 125 ALA A N 1
ATOM 1007 C CA . ALA A 1 125 ? -12.762 -7.540 -19.370 1.00 41.84 125 ALA A CA 1
ATOM 1008 C C . ALA A 1 125 ? -12.789 -8.992 -18.842 1.00 41.84 125 ALA A C 1
ATOM 1010 O O . ALA A 1 125 ? -13.643 -9.783 -19.234 1.00 41.84 125 ALA A O 1
ATOM 1011 N N . LYS A 1 126 ? -11.952 -9.320 -17.843 1.00 39.44 126 LYS A N 1
ATOM 1012 C CA . LYS A 1 126 ? -11.958 -10.649 -17.196 1.00 39.44 126 LYS A CA 1
ATOM 1013 C C . LYS A 1 126 ? -13.239 -10.981 -16.420 1.00 39.44 126 LYS A C 1
ATOM 1015 O O . LYS A 1 126 ? -13.448 -12.143 -16.082 1.00 39.44 126 LYS A O 1
ATOM 1020 N N . LYS A 1 127 ? -14.069 -9.987 -16.083 1.00 38.31 127 LYS A N 1
ATOM 1021 C CA . LYS A 1 127 ? -15.357 -10.201 -15.403 1.00 38.31 127 LYS A CA 1
ATOM 1022 C C . LYS A 1 127 ? -16.500 -10.437 -16.401 1.00 38.31 127 LYS A C 1
ATOM 1024 O O . LYS A 1 127 ? -17.494 -11.049 -16.028 1.00 38.31 127 LYS A O 1
ATOM 1029 N N . GLU A 1 128 ? -16.341 -9.997 -17.649 1.00 37.75 128 GLU A N 1
ATOM 1030 C CA . GLU A 1 128 ? -17.345 -10.103 -18.718 1.00 37.75 128 GLU A CA 1
ATOM 1031 C C . GLU A 1 128 ? -17.117 -11.313 -19.648 1.00 37.75 128 GLU A C 1
ATOM 1033 O O . GLU A 1 128 ? -18.078 -11.850 -20.191 1.00 37.75 128 GLU A O 1
ATOM 1038 N N . GLU A 1 129 ? -15.899 -11.862 -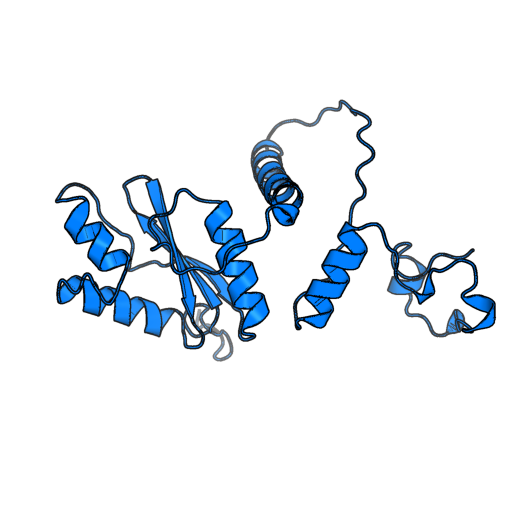19.723 1.00 43.22 129 GLU A N 1
ATOM 1039 C CA . GLU A 1 129 ? -15.575 -13.075 -20.508 1.00 43.22 129 GLU A CA 1
ATOM 1040 C C . GLU A 1 129 ? -16.240 -14.382 -20.017 1.00 43.22 129 GLU A C 1
ATOM 1042 O O . GLU A 1 129 ? -16.093 -15.430 -20.643 1.00 43.22 129 GLU A O 1
ATOM 1047 N N . SER A 1 130 ? -17.039 -14.339 -18.943 1.00 38.78 130 SER A N 1
ATOM 1048 C CA . SER A 1 130 ? -17.930 -15.446 -18.560 1.00 38.78 130 SER A CA 1
ATOM 1049 C C . SER A 1 130 ? -19.247 -15.469 -19.354 1.00 38.78 130 SER A C 1
ATOM 1051 O O . SER A 1 130 ? -20.033 -16.405 -19.189 1.00 38.78 130 SER A O 1
ATOM 1053 N N . SER A 1 131 ? -19.526 -14.483 -20.211 1.00 39.59 131 SER A N 1
ATOM 1054 C CA . SER A 1 131 ? -20.678 -14.546 -21.110 1.00 39.59 131 SER A CA 1
ATOM 1055 C C . SER A 1 131 ? -20.457 -13.747 -22.394 1.00 39.59 131 SER A C 1
ATOM 1057 O O . SER A 1 131 ? -20.539 -12.524 -22.382 1.00 39.59 131 SER A O 1
ATOM 1059 N N . ARG A 1 132 ? -20.342 -14.486 -23.502 1.00 34.66 132 ARG A N 1
ATOM 1060 C CA . ARG A 1 132 ? -20.408 -14.061 -24.914 1.00 34.66 132 ARG A CA 1
ATOM 1061 C C . ARG A 1 132 ? -19.095 -13.595 -25.552 1.00 34.66 132 ARG A C 1
ATOM 1063 O O . ARG A 1 132 ? -18.582 -12.518 -25.285 1.00 34.66 132 ARG A O 1
ATOM 1070 N N . ALA A 1 133 ? -18.640 -14.423 -26.490 1.00 40.00 133 ALA A N 1
ATOM 1071 C CA . ALA A 1 133 ? -17.851 -13.999 -27.634 1.00 40.00 133 ALA A CA 1
ATOM 1072 C C . ALA A 1 133 ? -18.741 -13.163 -28.570 1.00 40.00 133 ALA A C 1
ATOM 1074 O O . ALA A 1 133 ? -19.844 -13.601 -28.887 1.00 40.00 133 ALA A O 1
ATOM 1075 N N . ASP A 1 134 ? -18.295 -11.968 -28.964 1.00 34.03 134 ASP A N 1
ATOM 1076 C CA . ASP A 1 134 ? -18.113 -11.627 -30.379 1.00 34.03 134 ASP A CA 1
ATOM 1077 C C . ASP A 1 134 ? -17.505 -10.227 -30.585 1.00 34.03 134 ASP A C 1
ATOM 1079 O O . ASP A 1 134 ? -17.740 -9.269 -29.854 1.00 34.03 134 ASP A O 1
ATOM 1083 N N . THR A 1 135 ? -16.673 -10.205 -31.619 1.00 40.50 135 THR A N 1
ATOM 1084 C CA . THR A 1 135 ? -15.827 -9.199 -32.274 1.00 40.50 135 THR A CA 1
ATOM 1085 C C . THR A 1 135 ? -16.320 -7.744 -32.312 1.00 40.50 135 THR A C 1
ATOM 1087 O O . THR A 1 135 ? -17.474 -7.514 -32.637 1.00 40.50 135 THR A O 1
ATOM 1090 N N . LEU A 1 136 ? -15.400 -6.771 -32.158 1.00 32.94 136 LEU A N 1
ATOM 1091 C CA . LEU A 1 136 ? -15.194 -5.627 -33.076 1.00 32.94 136 LEU A CA 1
ATOM 1092 C C . LEU A 1 136 ? -13.839 -4.938 -32.783 1.00 32.94 136 LEU A C 1
ATOM 1094 O O . LEU A 1 136 ? -13.624 -4.342 -31.729 1.00 32.94 136 LEU A O 1
ATOM 1098 N N . LEU A 1 137 ? -12.920 -5.048 -33.746 1.00 34.41 137 LEU A N 1
ATOM 1099 C CA . LEU A 1 137 ? -11.579 -4.460 -33.759 1.00 34.41 137 LEU A CA 1
ATOM 1100 C C . LEU A 1 137 ? -11.649 -2.946 -34.004 1.00 34.41 137 LEU A C 1
ATOM 1102 O O . LEU A 1 137 ? -11.905 -2.508 -35.124 1.00 34.41 137 LEU A O 1
ATOM 1106 N N . THR A 1 138 ? -11.340 -2.142 -32.988 1.00 30.58 138 THR A N 1
ATOM 1107 C CA . THR A 1 138 ? -10.842 -0.777 -33.187 1.00 30.58 138 THR A CA 1
ATOM 1108 C C . THR A 1 138 ? -9.319 -0.805 -33.177 1.00 30.58 138 THR A C 1
ATOM 1110 O O . THR A 1 138 ? -8.671 -1.213 -32.215 1.00 30.58 138 THR A O 1
ATOM 1113 N N . HIS A 1 139 ? -8.755 -0.399 -34.310 1.00 32.59 139 HIS A N 1
ATOM 1114 C CA . HIS A 1 139 ? -7.331 -0.339 -34.615 1.00 32.59 139 HIS A CA 1
ATOM 1115 C C . HIS A 1 139 ? -6.653 0.781 -33.800 1.00 32.59 139 HIS A C 1
ATOM 1117 O O . HIS A 1 139 ? -6.283 1.827 -34.324 1.00 32.59 139 HIS A O 1
ATOM 1123 N N . ILE A 1 140 ? -6.518 0.589 -32.488 1.00 33.22 140 ILE A N 1
ATOM 1124 C CA . ILE A 1 140 ? -5.542 1.326 -31.685 1.00 33.22 140 ILE A CA 1
ATOM 1125 C C . ILE A 1 140 ? -4.278 0.481 -31.742 1.00 33.22 140 ILE A C 1
ATOM 1127 O O . ILE A 1 140 ? -4.285 -0.678 -31.331 1.00 33.22 140 ILE A O 1
ATOM 1131 N N . MET A 1 141 ? -3.208 1.035 -32.305 1.00 29.72 141 MET A N 1
ATOM 1132 C CA . MET A 1 141 ? -1.900 0.392 -32.361 1.00 29.72 141 MET A CA 1
ATOM 1133 C C . MET A 1 141 ? -1.367 0.264 -30.924 1.00 29.72 141 MET A C 1
ATOM 1135 O O . MET A 1 141 ? -0.691 1.145 -30.403 1.00 29.72 141 MET A O 1
ATOM 1139 N N . PHE A 1 142 ? -1.775 -0.801 -30.234 1.00 41.12 142 PHE A N 1
ATOM 1140 C CA . PHE A 1 142 ? -1.324 -1.136 -28.893 1.00 41.12 142 PHE A CA 1
ATOM 1141 C C . PHE A 1 142 ? 0.102 -1.670 -28.991 1.00 41.12 142 PHE A C 1
ATOM 1143 O O . PHE A 1 142 ? 0.318 -2.788 -29.454 1.00 41.12 142 PHE A O 1
ATOM 1150 N N . GLN A 1 143 ? 1.078 -0.909 -28.502 1.00 40.06 143 GLN A N 1
ATOM 1151 C CA . GLN A 1 143 ? 2.382 -1.483 -28.200 1.00 40.06 143 GLN A CA 1
ATOM 1152 C C . GLN A 1 143 ? 2.247 -2.293 -26.907 1.00 40.06 143 GLN A C 1
ATOM 1154 O O . GLN A 1 143 ? 2.195 -1.756 -25.800 1.00 40.06 143 GLN A O 1
ATOM 1159 N N . VAL A 1 144 ? 2.096 -3.610 -27.051 1.00 44.88 144 VAL A N 1
ATOM 1160 C CA . VAL A 1 144 ? 2.071 -4.539 -25.920 1.00 44.88 144 VAL A CA 1
ATOM 1161 C C . VAL A 1 144 ? 3.501 -4.693 -25.411 1.00 44.88 144 VAL A C 1
ATOM 1163 O O . VAL A 1 144 ? 4.285 -5.457 -25.963 1.00 44.88 144 VAL A O 1
ATOM 1166 N N . VAL A 1 145 ? 3.850 -3.966 -24.349 1.00 46.78 145 VAL A N 1
ATOM 1167 C CA . VAL A 1 145 ? 5.108 -4.199 -23.629 1.00 46.78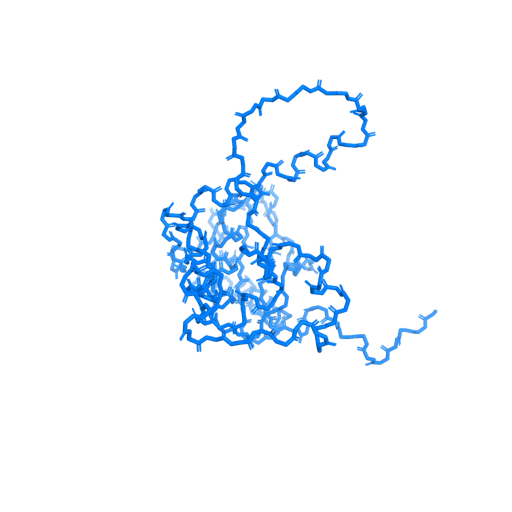 145 VAL A CA 1
ATOM 1168 C C . VAL A 1 145 ? 4.931 -5.445 -22.759 1.00 46.78 145 VAL A C 1
ATOM 1170 O O . VAL A 1 145 ? 4.158 -5.445 -21.796 1.00 46.78 145 VAL A O 1
ATOM 1173 N N . VAL A 1 146 ? 5.613 -6.531 -23.125 1.00 47.41 146 VAL A N 1
ATOM 1174 C CA . VAL A 1 146 ? 5.678 -7.764 -22.330 1.00 47.41 146 VAL A CA 1
ATOM 1175 C C . VAL A 1 146 ? 6.771 -7.581 -21.282 1.00 47.41 146 VAL A C 1
ATOM 1177 O O . VAL A 1 146 ? 7.954 -7.686 -21.582 1.00 47.41 146 VAL A O 1
ATOM 1180 N N . ILE A 1 147 ? 6.365 -7.258 -20.056 1.00 47.56 147 ILE A N 1
ATOM 1181 C CA . ILE A 1 147 ? 7.276 -7.069 -18.923 1.00 47.56 147 ILE A CA 1
ATOM 1182 C C . ILE A 1 147 ? 7.476 -8.431 -18.257 1.00 47.56 147 ILE A C 1
ATOM 1184 O O . ILE A 1 147 ? 6.509 -9.018 -17.761 1.00 47.56 147 ILE A O 1
ATOM 1188 N N . ASN A 1 148 ? 8.703 -8.944 -18.267 1.00 47.84 148 ASN A N 1
ATOM 1189 C CA . ASN A 1 148 ? 9.032 -10.215 -17.631 1.00 47.84 148 ASN A CA 1
ATOM 1190 C C . ASN A 1 148 ? 9.140 -10.042 -16.097 1.00 47.84 148 ASN A C 1
ATOM 1192 O O . ASN A 1 148 ? 9.272 -8.932 -15.575 1.00 47.84 148 ASN A O 1
ATOM 1196 N N . ALA A 1 149 ? 8.968 -11.129 -15.345 1.00 42.31 149 ALA A N 1
ATOM 1197 C CA . ALA A 1 149 ? 8.859 -11.104 -13.884 1.00 42.31 149 ALA A CA 1
ATOM 1198 C C . ALA A 1 149 ? 10.150 -10.640 -13.184 1.00 42.31 149 ALA A C 1
ATOM 1200 O O . ALA A 1 149 ? 10.111 -10.189 -12.041 1.00 42.31 149 ALA A O 1
ATOM 1201 N N . ASP A 1 150 ? 11.279 -10.736 -13.876 1.00 48.81 150 ASP A N 1
ATOM 1202 C CA . ASP A 1 150 ? 12.593 -10.258 -13.470 1.00 48.81 150 ASP A CA 1
ATOM 1203 C C . ASP A 1 150 ? 12.766 -8.733 -13.586 1.00 48.81 150 ASP A C 1
ATOM 1205 O O . ASP A 1 150 ? 13.649 -8.187 -12.931 1.00 48.81 150 ASP A O 1
ATOM 1209 N N . CYS A 1 151 ? 11.878 -8.023 -14.293 1.00 49.78 151 CYS A N 1
ATOM 1210 C CA . CYS A 1 151 ? 11.950 -6.571 -14.512 1.00 49.78 151 CYS A CA 1
ATOM 1211 C C . CYS A 1 151 ? 11.582 -5.696 -13.288 1.00 49.78 151 CYS A C 1
ATOM 1213 O O . CYS A 1 151 ? 11.375 -4.490 -13.429 1.00 49.78 151 CYS A O 1
ATOM 1215 N N . PHE A 1 152 ? 11.471 -6.264 -12.084 1.00 55.44 152 PHE A N 1
ATOM 1216 C CA . PHE A 1 152 ? 11.088 -5.527 -10.869 1.00 55.44 152 PHE A CA 1
ATOM 1217 C C . PHE A 1 152 ? 11.986 -5.808 -9.659 1.00 55.44 152 PHE A C 1
ATOM 1219 O O . PHE A 1 152 ? 11.621 -5.444 -8.543 1.00 55.44 152 PHE A O 1
ATOM 1226 N N . ASN A 1 153 ? 13.147 -6.441 -9.826 1.00 56.53 153 ASN A N 1
ATOM 1227 C CA . ASN A 1 153 ? 13.994 -6.830 -8.694 1.00 56.53 153 ASN A CA 1
ATOM 1228 C C . ASN A 1 153 ? 14.910 -5.693 -8.201 1.00 56.53 153 ASN A C 1
ATOM 1230 O O . ASN A 1 153 ? 15.386 -5.723 -7.062 1.00 56.53 153 ASN A O 1
ATOM 1234 N N . SER A 1 154 ? 15.139 -4.666 -9.022 1.00 58.44 154 SER A N 1
ATOM 1235 C CA . SER A 1 154 ? 16.055 -3.562 -8.740 1.00 58.44 154 SER A CA 1
ATOM 1236 C C . SER A 1 154 ? 15.565 -2.207 -9.279 1.00 58.44 154 SER A C 1
ATOM 1238 O O . SER A 1 154 ? 14.644 -2.119 -10.090 1.00 58.44 154 SER A O 1
ATOM 1240 N N . LEU A 1 155 ? 16.198 -1.115 -8.830 1.00 55.94 155 LEU A N 1
ATOM 1241 C CA . LEU A 1 155 ? 16.004 0.223 -9.415 1.00 55.94 155 LEU A CA 1
ATOM 1242 C C . LEU A 1 155 ? 16.383 0.266 -10.899 1.00 55.94 155 LEU A C 1
ATOM 1244 O O . LEU A 1 155 ? 15.767 1.007 -11.661 1.00 55.94 155 LEU A O 1
ATOM 1248 N N . ASN A 1 156 ? 17.385 -0.523 -11.290 1.00 58.88 156 ASN A N 1
ATOM 1249 C CA . ASN A 1 156 ? 17.814 -0.631 -12.676 1.00 58.88 156 ASN A CA 1
ATOM 1250 C C . ASN A 1 156 ? 16.715 -1.275 -13.530 1.00 58.88 156 ASN A C 1
ATOM 1252 O O . ASN A 1 156 ? 16.445 -0.828 -14.636 1.00 58.88 156 ASN A O 1
ATOM 1256 N N . ASP A 1 157 ? 15.991 -2.241 -12.970 1.00 63.66 157 ASP A N 1
ATOM 1257 C CA . ASP A 1 157 ? 14.912 -2.922 -13.684 1.00 63.66 157 ASP A CA 1
ATOM 1258 C C . ASP A 1 157 ? 13.691 -2.000 -13.861 1.00 63.66 157 ASP A C 1
ATOM 1260 O O . ASP A 1 157 ? 13.018 -2.020 -14.890 1.00 63.66 157 ASP A O 1
ATOM 1264 N N . LEU A 1 158 ? 13.449 -1.102 -12.897 1.00 62.62 158 LEU A N 1
ATOM 1265 C CA . LEU A 1 158 ? 12.441 -0.049 -13.035 1.00 62.62 158 LEU A CA 1
ATOM 1266 C C . LEU A 1 158 ? 12.834 0.973 -14.113 1.00 62.62 158 LEU A C 1
ATOM 1268 O O . LEU A 1 158 ? 11.984 1.398 -14.894 1.00 62.62 158 LEU A O 1
ATOM 1272 N N . LEU A 1 159 ? 14.111 1.367 -14.167 1.00 64.38 159 LEU A N 1
ATOM 1273 C CA . LEU A 1 159 ? 14.634 2.228 -15.229 1.00 64.38 159 LEU A CA 1
ATOM 1274 C C . LEU A 1 159 ? 14.496 1.546 -16.596 1.00 64.38 159 LEU A C 1
ATOM 1276 O O . LEU A 1 159 ? 14.029 2.170 -17.541 1.00 64.38 159 LEU A O 1
ATOM 1280 N N . HIS A 1 160 ? 14.824 0.260 -16.677 1.00 65.50 160 HIS A N 1
ATOM 1281 C CA . HIS A 1 160 ? 14.659 -0.570 -17.866 1.00 65.50 160 HIS A CA 1
ATOM 1282 C C . HIS A 1 160 ? 13.191 -0.637 -18.321 1.00 65.50 160 HIS A C 1
ATOM 1284 O O . HIS A 1 160 ? 12.889 -0.491 -19.505 1.00 65.50 160 HIS A O 1
ATOM 1290 N N . LEU A 1 161 ? 12.250 -0.736 -17.379 1.00 64.88 161 LEU A N 1
ATOM 1291 C CA . LEU A 1 161 ? 10.827 -0.629 -17.683 1.00 64.88 161 LEU A CA 1
ATOM 1292 C C . LEU A 1 161 ? 10.455 0.751 -18.254 1.00 64.88 161 LEU A C 1
ATOM 1294 O O . LEU A 1 161 ? 9.711 0.826 -19.231 1.00 64.88 161 LEU A O 1
ATOM 1298 N N . PHE A 1 162 ? 10.970 1.846 -17.686 1.00 64.75 162 PHE A N 1
ATOM 1299 C CA . PHE A 1 162 ? 10.755 3.186 -18.243 1.00 64.75 162 PHE A CA 1
ATOM 1300 C C . PHE A 1 162 ? 11.347 3.343 -19.646 1.00 64.75 162 PHE A C 1
ATOM 1302 O O . PHE A 1 162 ? 10.705 3.952 -20.496 1.00 64.75 162 PHE A O 1
ATOM 1309 N N . VAL A 1 163 ? 12.524 2.772 -19.905 1.00 64.50 163 VAL A N 1
ATOM 1310 C CA . VAL A 1 163 ? 13.155 2.732 -21.234 1.00 64.50 163 VAL A CA 1
ATOM 1311 C C . VAL A 1 163 ? 12.210 2.071 -22.248 1.00 64.50 163 VAL A C 1
ATOM 1313 O O . VAL A 1 163 ? 11.939 2.659 -23.294 1.00 64.50 163 VAL A O 1
ATOM 1316 N N . HIS A 1 164 ? 11.588 0.940 -21.902 1.00 63.25 164 HIS A N 1
ATOM 1317 C CA . HIS A 1 164 ? 10.581 0.308 -22.763 1.00 63.25 164 HIS A CA 1
ATOM 1318 C C . HIS A 1 164 ? 9.279 1.108 -22.905 1.00 63.25 164 HIS A C 1
ATOM 1320 O O . HIS A 1 164 ? 8.696 1.129 -23.987 1.00 63.25 164 HIS A O 1
ATOM 1326 N N . ILE A 1 165 ? 8.822 1.802 -21.855 1.00 60.69 165 ILE A N 1
ATOM 1327 C CA . ILE A 1 165 ? 7.660 2.711 -21.937 1.00 60.69 165 ILE A CA 1
ATOM 1328 C C . ILE A 1 165 ? 7.936 3.873 -22.903 1.00 60.69 165 ILE A C 1
ATOM 1330 O O . ILE A 1 165 ? 7.030 4.305 -23.613 1.00 60.69 165 ILE A O 1
ATOM 1334 N N . LEU A 1 166 ? 9.179 4.358 -22.959 1.00 62.09 166 LEU A N 1
ATOM 1335 C CA . LEU A 1 166 ? 9.617 5.387 -23.905 1.00 62.09 166 LEU A CA 1
ATOM 1336 C C . LEU A 1 166 ? 9.790 4.857 -25.341 1.00 62.09 166 LEU A C 1
ATOM 1338 O O . LEU A 1 166 ? 10.156 5.624 -26.227 1.00 62.09 166 LEU A O 1
ATOM 1342 N N . GLY A 1 167 ? 9.508 3.573 -25.585 1.00 61.06 167 GLY A N 1
ATOM 1343 C CA . GLY A 1 167 ? 9.586 2.951 -26.905 1.00 61.06 167 GLY A CA 1
ATOM 1344 C C . GLY A 1 167 ? 10.991 2.509 -27.308 1.00 61.06 167 GLY A C 1
ATOM 1345 O O . GLY A 1 167 ? 11.201 2.165 -28.468 1.00 61.06 167 GLY A O 1
ATOM 1346 N N . LEU A 1 168 ? 11.950 2.506 -26.378 1.00 61.81 168 LEU A N 1
ATOM 1347 C CA . LEU A 1 168 ? 13.299 2.021 -26.644 1.00 61.81 168 LEU A CA 1
ATOM 1348 C C . LEU A 1 168 ? 13.341 0.498 -26.473 1.00 61.81 168 LEU A C 1
ATOM 1350 O O . LEU A 1 168 ? 12.962 -0.041 -25.428 1.00 61.81 168 LEU A O 1
ATOM 1354 N N . ASP A 1 169 ? 13.795 -0.194 -27.514 1.00 65.56 169 ASP A N 1
ATOM 1355 C CA . ASP A 1 169 ? 14.065 -1.629 -27.478 1.00 65.56 169 ASP A CA 1
ATOM 1356 C C . ASP A 1 169 ? 15.363 -1.918 -26.696 1.00 65.56 169 ASP A C 1
ATOM 1358 O O . ASP A 1 169 ? 16.154 -1.023 -26.385 1.00 65.56 169 ASP A O 1
ATOM 1362 N N . HIS A 1 170 ? 15.588 -3.188 -26.351 1.00 71.94 170 HIS A N 1
ATOM 1363 C CA . HIS A 1 170 ? 16.864 -3.615 -25.778 1.00 71.94 170 HIS A CA 1
ATOM 1364 C C . HIS A 1 170 ? 18.024 -3.219 -26.700 1.00 71.94 170 HIS A C 1
ATOM 1366 O O . HIS A 1 170 ? 17.921 -3.365 -27.916 1.00 71.94 170 HIS A O 1
ATOM 1372 N N . GLN A 1 171 ? 19.152 -2.784 -26.135 1.00 64.69 171 GLN A N 1
ATOM 1373 C CA . GLN A 1 171 ? 20.293 -2.309 -26.927 1.00 64.69 171 GLN A CA 1
ATOM 1374 C C . GLN A 1 171 ? 20.827 -3.374 -27.901 1.00 64.69 171 GLN A C 1
ATOM 1376 O O . GLN A 1 171 ? 21.230 -3.048 -29.012 1.00 64.69 171 GLN A O 1
ATOM 1381 N N . HIS A 1 172 ? 20.755 -4.658 -27.540 1.00 69.19 172 HIS A N 1
ATOM 1382 C CA . HIS A 1 172 ? 21.130 -5.762 -28.431 1.00 69.19 172 HIS A CA 1
ATOM 1383 C C . HIS A 1 172 ? 20.162 -5.980 -29.606 1.00 69.19 172 HIS A C 1
ATOM 1385 O O . HIS A 1 172 ? 20.402 -6.859 -30.421 1.00 69.19 172 HIS A O 1
ATOM 1391 N N . ASN A 1 173 ? 19.065 -5.227 -29.703 1.00 70.75 173 ASN A N 1
ATOM 1392 C CA . ASN A 1 173 ? 18.147 -5.226 -30.845 1.00 70.75 173 ASN A CA 1
ATOM 1393 C C . ASN A 1 173 ? 18.333 -4.003 -31.759 1.00 70.75 173 ASN A C 1
ATOM 1395 O O . ASN A 1 173 ? 17.563 -3.843 -32.704 1.00 70.75 173 ASN A O 1
ATOM 1399 N N . MET A 1 174 ? 19.333 -3.152 -31.502 1.00 69.06 174 MET A N 1
ATOM 1400 C CA . MET A 1 174 ? 19.674 -2.031 -32.383 1.00 69.06 174 MET A CA 1
ATOM 1401 C C . MET A 1 174 ? 20.090 -2.523 -33.780 1.00 69.06 174 MET A C 1
ATOM 1403 O O . MET A 1 174 ? 20.598 -3.635 -33.934 1.00 69.06 174 MET A O 1
ATOM 1407 N N . HIS A 1 175 ? 19.870 -1.692 -34.806 1.00 77.94 175 HIS A N 1
ATOM 1408 C CA . HIS A 1 175 ? 20.124 -2.056 -36.208 1.00 77.94 175 HIS A CA 1
ATOM 1409 C C . HIS A 1 175 ? 21.610 -2.297 -36.517 1.00 77.94 175 HIS A C 1
ATOM 1411 O O . HIS A 1 175 ? 21.932 -3.000 -37.464 1.00 77.94 175 HIS A O 1
ATOM 1417 N N . ASP A 1 176 ? 22.506 -1.686 -35.743 1.00 79.12 176 ASP A N 1
ATOM 1418 C CA . ASP A 1 176 ? 23.965 -1.718 -35.875 1.00 79.12 176 ASP A CA 1
ATOM 1419 C C . ASP A 1 176 ? 24.609 -2.711 -34.904 1.00 79.12 176 ASP A C 1
ATOM 1421 O O . ASP A 1 176 ? 25.828 -2.775 -34.789 1.00 79.12 176 ASP A O 1
ATOM 1425 N N . ARG A 1 177 ? 23.810 -3.515 -34.190 1.00 78.75 177 ARG A N 1
ATOM 1426 C CA . ARG A 1 177 ? 24.335 -4.430 -33.168 1.00 78.75 177 ARG A CA 1
ATOM 1427 C C . ARG A 1 177 ? 25.411 -5.374 -33.713 1.00 78.75 177 ARG A C 1
ATOM 1429 O O . ARG A 1 177 ? 26.290 -5.754 -32.949 1.00 78.75 177 ARG A O 1
ATOM 1436 N N . ASP A 1 178 ? 25.320 -5.774 -34.985 1.00 83.62 178 ASP A N 1
ATOM 1437 C CA . ASP A 1 178 ? 26.175 -6.810 -35.573 1.00 83.62 178 ASP A CA 1
ATOM 1438 C C . ASP A 1 178 ? 27.605 -6.280 -35.826 1.00 83.62 178 ASP A C 1
ATOM 1440 O O . ASP A 1 178 ? 28.532 -7.069 -35.999 1.00 83.62 178 ASP A O 1
ATOM 1444 N N . ASP A 1 179 ? 27.813 -4.957 -35.728 1.00 87.12 179 ASP A N 1
ATOM 1445 C CA . ASP A 1 179 ? 29.140 -4.325 -35.701 1.00 87.12 179 ASP A CA 1
ATOM 1446 C C . ASP A 1 179 ? 29.836 -4.474 -34.331 1.00 87.12 179 ASP A C 1
ATOM 1448 O O . ASP A 1 179 ? 31.052 -4.303 -34.217 1.00 87.12 179 ASP A O 1
ATOM 1452 N N . TYR A 1 180 ? 29.076 -4.797 -33.278 1.00 81.25 180 TYR A N 1
ATOM 1453 C CA . TYR A 1 180 ? 29.547 -4.817 -31.887 1.00 81.25 180 TYR A CA 1
ATOM 1454 C C . TYR A 1 180 ? 29.371 -6.172 -31.191 1.00 81.25 180 TYR A C 1
ATOM 1456 O O . TYR A 1 180 ? 30.089 -6.472 -30.235 1.00 81.25 180 TYR A O 1
ATOM 1464 N N . LEU A 1 181 ? 28.405 -6.981 -31.625 1.00 81.38 181 LEU A N 1
ATOM 1465 C CA . LEU A 1 181 ? 27.981 -8.220 -30.980 1.00 81.38 181 LEU A CA 1
ATOM 1466 C C . LEU A 1 181 ? 27.794 -9.324 -32.023 1.00 81.38 181 LEU A C 1
ATOM 1468 O O . LEU A 1 181 ? 27.260 -9.095 -33.100 1.00 81.38 181 LEU A O 1
ATOM 1472 N N . HIS A 1 182 ? 28.160 -10.554 -31.660 1.00 82.75 182 HIS A N 1
ATOM 1473 C CA . HIS A 1 182 ? 27.891 -11.743 -32.465 1.00 82.75 182 HIS A CA 1
ATOM 1474 C C . HIS A 1 182 ? 26.984 -12.703 -31.688 1.00 82.75 182 HIS A C 1
ATOM 1476 O O . HIS A 1 182 ? 27.378 -13.235 -30.647 1.00 82.75 182 HIS A O 1
ATOM 1482 N N . ILE A 1 183 ? 25.762 -12.922 -32.182 1.00 79.00 183 ILE A N 1
ATOM 1483 C CA . ILE A 1 183 ? 24.775 -13.798 -31.535 1.00 79.00 183 ILE A CA 1
ATOM 1484 C C . ILE A 1 183 ? 25.020 -15.251 -31.966 1.00 79.00 183 ILE A C 1
ATOM 1486 O O . ILE A 1 183 ? 24.905 -15.592 -33.142 1.00 79.00 183 ILE A O 1
ATOM 1490 N N . LEU A 1 184 ? 25.320 -16.125 -31.001 1.00 84.00 184 LEU A N 1
ATOM 1491 C CA . LEU A 1 184 ? 25.440 -17.574 -31.209 1.00 84.00 184 LEU A CA 1
ATOM 1492 C C . LEU A 1 184 ? 24.053 -18.226 -31.186 1.00 84.00 184 LEU A C 1
ATOM 1494 O O . LEU A 1 184 ? 23.574 -18.694 -30.154 1.00 84.00 184 LEU A O 1
ATOM 1498 N N . TRP A 1 185 ? 23.376 -18.194 -32.334 1.00 80.38 185 TRP A N 1
ATOM 1499 C CA . TRP A 1 185 ? 21.992 -18.659 -32.486 1.00 80.38 185 TRP A CA 1
ATOM 1500 C C . TRP A 1 185 ? 21.783 -20.136 -32.122 1.00 80.38 185 TRP A C 1
ATOM 1502 O O . TRP A 1 185 ? 20.705 -20.515 -31.668 1.00 80.38 185 TRP A O 1
ATOM 1512 N N . ASP A 1 186 ? 22.813 -20.957 -32.310 1.00 81.00 186 ASP A N 1
ATOM 1513 C CA . ASP A 1 186 ? 22.854 -22.389 -32.008 1.00 81.00 186 ASP A CA 1
ATOM 1514 C C . ASP A 1 186 ? 22.893 -22.700 -30.503 1.00 81.00 186 ASP A C 1
ATOM 1516 O O . ASP A 1 186 ? 22.571 -23.814 -30.099 1.00 81.00 186 ASP A O 1
ATOM 1520 N N . GLN A 1 187 ? 23.248 -21.716 -29.672 1.00 82.25 187 GLN A N 1
ATOM 1521 C CA . GLN A 1 187 ? 23.327 -21.852 -28.213 1.00 82.25 187 GLN A CA 1
ATOM 1522 C C . GLN A 1 187 ? 22.118 -21.257 -27.479 1.00 82.25 187 GLN A C 1
ATOM 1524 O O . GLN A 1 187 ? 22.050 -21.309 -26.248 1.00 82.25 187 GLN A O 1
ATOM 1529 N N . LEU A 1 188 ? 21.157 -20.679 -28.205 1.00 75.06 188 LEU A N 1
ATOM 1530 C CA . LEU A 1 188 ? 19.939 -20.137 -27.610 1.00 75.06 188 LEU A CA 1
ATOM 1531 C C . LEU A 1 188 ? 18.970 -21.263 -27.236 1.00 75.06 188 LEU A C 1
ATOM 1533 O O . LEU A 1 188 ? 18.773 -22.214 -27.989 1.00 75.06 188 LEU A O 1
ATOM 1537 N N . THR A 1 189 ? 18.317 -21.134 -26.079 1.00 73.00 189 THR A N 1
ATOM 1538 C CA . THR A 1 189 ? 17.247 -22.057 -25.685 1.00 73.00 189 THR A CA 1
ATOM 1539 C C . THR A 1 189 ? 16.054 -21.919 -26.631 1.00 73.00 189 THR A C 1
ATOM 1541 O O . THR A 1 189 ? 15.743 -20.820 -27.099 1.00 73.00 189 THR A O 1
ATOM 1544 N N . ASP A 1 190 ? 15.344 -23.021 -26.889 1.00 65.50 190 ASP A N 1
ATOM 1545 C CA . ASP A 1 190 ? 14.237 -23.055 -27.860 1.00 65.50 190 ASP A CA 1
ATOM 1546 C C . ASP A 1 190 ? 13.179 -21.971 -27.597 1.00 65.50 190 ASP A C 1
ATOM 1548 O O . ASP A 1 190 ? 12.676 -21.341 -28.525 1.00 65.50 190 ASP A O 1
ATOM 1552 N N . GLY A 1 191 ? 12.911 -21.670 -26.321 1.00 61.44 191 GLY A N 1
ATOM 1553 C CA . GLY A 1 191 ? 11.965 -20.629 -25.914 1.00 61.44 191 GLY A CA 1
ATOM 1554 C C . GLY A 1 191 ? 12.407 -19.191 -26.214 1.00 61.44 191 GLY A C 1
ATOM 1555 O O . GLY A 1 191 ? 11.555 -18.306 -26.257 1.00 61.44 191 GLY A O 1
ATOM 1556 N N . ILE A 1 192 ? 13.700 -18.934 -26.426 1.00 58.38 192 ILE A N 1
ATOM 1557 C CA . ILE A 1 192 ? 14.230 -17.627 -26.851 1.00 58.38 192 ILE A CA 1
ATOM 1558 C C . ILE A 1 192 ? 14.240 -17.535 -28.381 1.00 58.38 192 ILE A C 1
ATOM 1560 O O . ILE A 1 192 ? 13.947 -16.475 -28.927 1.00 58.38 192 ILE A O 1
ATOM 1564 N N . ASN A 1 193 ? 14.491 -18.650 -29.073 1.00 55.56 193 ASN A N 1
ATOM 1565 C CA . ASN A 1 193 ? 14.467 -18.715 -30.537 1.00 55.56 193 ASN A CA 1
ATOM 1566 C C . ASN A 1 193 ? 13.062 -18.498 -31.130 1.00 55.56 193 ASN A C 1
ATOM 1568 O O . ASN A 1 193 ? 12.939 -17.946 -32.222 1.00 55.56 193 ASN A O 1
ATOM 1572 N N . THR A 1 194 ? 12.000 -18.904 -30.426 1.00 53.00 194 THR A N 1
ATOM 1573 C CA . THR A 1 194 ? 10.609 -18.770 -30.905 1.00 53.00 194 THR A CA 1
ATOM 1574 C C . THR A 1 194 ? 9.911 -17.494 -30.441 1.00 53.00 194 THR A C 1
ATOM 1576 O O . THR A 1 194 ? 8.904 -17.093 -31.025 1.00 53.00 194 THR A O 1
ATOM 1579 N N . ASN A 1 195 ? 10.411 -16.851 -29.384 1.00 47.44 195 ASN A N 1
ATOM 1580 C CA . ASN A 1 195 ? 9.827 -15.628 -28.850 1.00 47.44 195 ASN A CA 1
ATOM 1581 C C . ASN A 1 195 ? 10.493 -14.411 -29.505 1.00 47.44 195 ASN A C 1
ATOM 1583 O O . ASN A 1 195 ? 11.554 -13.941 -29.094 1.00 47.44 195 ASN A O 1
ATOM 1587 N N . ALA A 1 196 ? 9.779 -13.834 -30.471 1.00 46.06 196 ALA A N 1
ATOM 1588 C CA . ALA A 1 196 ? 10.129 -12.604 -31.175 1.00 46.06 196 ALA A CA 1
ATOM 1589 C C . ALA A 1 196 ? 10.380 -11.322 -30.330 1.00 46.06 196 ALA A C 1
ATOM 1591 O O . ALA A 1 196 ? 10.902 -10.371 -30.917 1.00 46.06 196 ALA A O 1
ATOM 1592 N N . PRO A 1 197 ? 10.066 -11.192 -29.015 1.00 52.09 197 PRO A N 1
ATOM 1593 C CA . PRO A 1 197 ? 10.389 -9.959 -28.308 1.00 52.09 197 PRO A CA 1
ATOM 1594 C C . PRO A 1 197 ? 11.831 -9.887 -27.784 1.00 52.09 197 PRO A C 1
ATOM 1596 O O . PRO A 1 197 ? 12.258 -8.785 -27.451 1.00 52.09 197 PRO A O 1
ATOM 1599 N N . PHE A 1 198 ? 12.590 -10.993 -27.696 1.00 53.50 198 PHE A N 1
ATOM 1600 C CA . PHE A 1 198 ? 13.928 -10.940 -27.083 1.00 53.50 198 PHE A CA 1
ATOM 1601 C C . PHE A 1 198 ? 15.044 -10.660 -28.095 1.00 53.50 198 PHE A C 1
ATOM 1603 O O . PHE A 1 198 ? 15.771 -9.689 -27.910 1.00 53.50 198 PHE A O 1
ATOM 1610 N N . PHE A 1 199 ? 15.132 -11.418 -29.192 1.00 54.62 199 PHE A N 1
ATOM 1611 C CA . PHE A 1 199 ? 16.035 -11.132 -30.313 1.00 54.62 199 PHE A CA 1
ATOM 1612 C C . PHE A 1 199 ? 15.236 -11.004 -31.608 1.00 54.62 199 PHE A C 1
ATOM 1614 O O . PHE A 1 199 ? 14.545 -11.942 -32.007 1.00 54.62 199 PHE A O 1
ATOM 1621 N N . ARG A 1 200 ? 15.341 -9.861 -32.295 1.00 58.78 200 ARG A N 1
ATOM 1622 C CA . ARG A 1 200 ? 14.804 -9.721 -33.658 1.00 58.78 200 ARG A CA 1
ATOM 1623 C C . ARG A 1 200 ? 15.905 -10.025 -34.663 1.00 58.78 200 ARG A C 1
ATOM 1625 O O . ARG A 1 200 ? 16.929 -9.347 -34.654 1.00 58.78 200 ARG A O 1
ATOM 1632 N N . ARG A 1 201 ? 15.704 -11.010 -35.543 1.00 57.62 201 ARG A N 1
ATOM 1633 C CA . ARG A 1 201 ? 16.549 -11.128 -36.742 1.00 57.62 201 ARG A CA 1
ATOM 1634 C C . ARG A 1 201 ? 16.324 -9.875 -37.590 1.00 57.62 201 ARG A C 1
ATOM 1636 O O . ARG A 1 201 ? 15.173 -9.490 -37.790 1.00 57.62 201 ARG A O 1
ATOM 1643 N N . VAL A 1 202 ? 17.420 -9.224 -37.969 1.00 54.47 202 VAL A N 1
ATOM 1644 C CA . VAL A 1 202 ? 17.425 -8.055 -38.862 1.00 54.47 202 VAL A CA 1
ATOM 1645 C C . VAL A 1 202 ? 17.641 -8.574 -40.273 1.00 54.47 202 VAL A C 1
ATOM 1647 O O . VAL A 1 202 ? 18.386 -9.574 -40.392 1.00 54.47 202 VAL A O 1
#

Sequence (202 aa):
MLRSPKDSFPLERPGVYKVDCSCGKSYIGQTKRTVACRISEHIRAVKNNDAQKSAIAQHILEAGSNHWIELHNPQVISTERHYIPRLVREAIEITKYKIFNREDGFQLSRAWNPVVQLCNTRKTAKKEESSRADTLLTHIMFQVVVINADCFNSLNDLLHLFVHILGLDHQHNMHDRDDYLHILWDQLTDGINTNAPFFRRV